Protein AF-0000000077054422 (afdb_homodimer)

Foldseek 3Di:
DPPCLLDFQDLPPQDPVLCVQFPDDDPVNVVLSVVCVVCLVVLLVVLAQEAEEERCGQLRNVLSSQSSSCPVHHHAYEYEYLRPSSQVNNVVSCVSSVNDHYDYDNDDDDDDDDPDDDPD/DPPCLLDFQDLPVQDPVLCVQFPDDDPVNVVLSVVCVVCLVVLLVVLAQEAEEERCGQLRNVLSSQSSSPPVHHHAYEYEYLRPSSQVNNVVSCVSSVNDHYDYDNDDDDDDDDPDDPPD

Sequence (240 aa):
MDPSLFSTPSLDHISPEDYLNIYEPDQDSFLFLDALENEYSFLKQLDPTIIVEIGPGSGIISTFLTRIVNESHPTATLAIDINMDACRITRDTYHQNKNRLFTVIQSVPICFNAPFRDFKMDPSLFSTPSLDHISPEDYLNIYEPDQDSFLFLDALENEYSFLKQLDPTIIVEIGPGSGIISTFLTRIVNESHPTATLAIDINMDACRITRDTYHQNKNRLFTVIQSVPICFNAPFRDFK

Solvent-accessible surface area (backbone atoms only — not comparable to full-atom values): 13510 Å² total; per-residue (Å²): 129,70,77,70,57,76,49,79,66,67,62,82,84,62,46,79,72,52,50,78,65,34,64,68,86,45,74,67,54,51,49,49,51,52,51,51,59,74,40,36,70,60,46,54,69,64,51,44,42,33,36,39,33,43,46,46,35,50,24,58,63,64,46,41,52,46,56,56,42,34,73,82,45,82,39,38,36,41,34,34,20,70,48,60,61,22,36,53,42,22,52,52,30,28,52,76,61,68,53,81,49,67,47,72,40,72,37,40,75,44,75,50,65,55,88,68,73,75,80,121,127,70,77,70,58,77,50,80,66,66,62,83,84,62,46,79,72,52,49,78,67,33,64,68,85,47,71,68,54,50,49,49,51,51,52,51,61,72,41,37,69,61,47,53,70,65,52,44,42,32,37,38,34,41,46,45,36,49,24,56,65,63,46,41,51,45,55,56,43,34,75,84,45,82,39,36,36,39,34,33,20,70,47,61,61,20,36,54,42,20,51,49,32,29,52,75,60,69,52,80,50,66,49,74,40,72,36,40,74,45,76,49,65,53,88,67,74,76,81,124

Radius of gyration: 19.05 Å; Cα contacts (8 Å, |Δi|>4): 420; chains: 2; bounding box: 44×51×36 Å

Nearest PDB structures (foldseek):
  8k1f-assembly1_A  TM=6.981E-01  e=5.945E-03  Fusobacterium nucleatum subsp. nucleatum ATCC 25586
  8i9z-assembly1_CP  TM=7.749E-01  e=3.442E-02  Thermochaetoides thermophila DSM 1495
  8k1f-assembly1_C-3  TM=6.109E-01  e=7.574E-03  Fusobacterium nucleatum subsp. nucleatum ATCC 25586
  8ia0-assembly1_CP  TM=7.748E-01  e=4.127E-02  Thermochaetoides thermophila DSM 1495
  2b9e-assembly1_A  TM=6.873E-01  e=5.927E-01  Homo sapiens

Structure (mmCIF, N/CA/C/O backbone):
data_AF-0000000077054422-model_v1
#
loop_
_entity.id
_entity.type
_entity.pdbx_description
1 polymer 'Methyltransferase small domain-containing protein'
#
loop_
_atom_site.group_PDB
_atom_site.id
_atom_site.type_symbol
_atom_site.label_atom_id
_atom_site.label_alt_id
_atom_site.label_comp_id
_atom_site.label_asym_id
_atom_site.label_entity_id
_atom_site.label_seq_id
_atom_site.pdbx_PDB_ins_code
_atom_site.Cartn_x
_atom_site.Cartn_y
_atom_site.Cartn_z
_atom_site.occupancy
_atom_site.B_iso_or_equiv
_atom_site.auth_seq_id
_atom_site.auth_comp_id
_atom_site.auth_asym_id
_atom_site.auth_atom_id
_atom_site.pdbx_PDB_model_num
ATOM 1 N N . MET A 1 1 ? 15.672 -22.188 -15.055 1 55.41 1 MET A N 1
ATOM 2 C CA . MET A 1 1 ? 14.57 -21.594 -14.305 1 55.41 1 MET A CA 1
ATOM 3 C C . MET A 1 1 ? 13.492 -22.641 -14.016 1 55.41 1 MET A C 1
ATOM 5 O O . MET A 1 1 ? 13.281 -23.562 -14.805 1 55.41 1 MET A O 1
ATOM 9 N N . ASP A 1 2 ? 13.203 -22.859 -12.688 1 65.69 2 ASP A N 1
ATOM 10 C CA . ASP A 1 2 ? 12.195 -23.844 -12.289 1 65.69 2 ASP A CA 1
ATOM 11 C C . ASP A 1 2 ? 10.859 -23.578 -12.977 1 65.69 2 ASP A C 1
ATOM 13 O O . ASP A 1 2 ? 10.297 -22.484 -12.852 1 65.69 2 ASP A O 1
ATOM 17 N N . PRO A 1 3 ? 10.523 -24.328 -14.078 1 71.94 3 PRO A N 1
ATOM 18 C CA . PRO A 1 3 ? 9.266 -24.109 -14.805 1 71.94 3 PRO A CA 1
ATOM 19 C C . PRO A 1 3 ? 8.07 -23.922 -13.883 1 71.94 3 PRO A C 1
ATOM 21 O O . PRO A 1 3 ? 7.066 -23.328 -14.281 1 71.94 3 PRO A O 1
ATOM 24 N N . SER A 1 4 ? 8.18 -24.422 -12.648 1 84.69 4 SER A N 1
ATOM 25 C CA . SER A 1 4 ? 7.078 -24.328 -11.688 1 84.69 4 SER A CA 1
ATOM 26 C C . SER A 1 4 ? 6.938 -22.906 -11.148 1 84.69 4 SER A C 1
ATOM 28 O O . SER A 1 4 ? 5.918 -22.562 -10.555 1 84.69 4 SER A O 1
ATOM 30 N N . LEU A 1 5 ? 7.891 -22.109 -11.547 1 91.31 5 LEU A N 1
ATOM 31 C CA . LEU A 1 5 ? 7.926 -20.75 -11.039 1 91.31 5 LEU A CA 1
ATOM 32 C C . LEU A 1 5 ? 6.711 -19.953 -11.508 1 91.31 5 LEU A C 1
ATOM 34 O O . LEU A 1 5 ? 6.148 -19.156 -10.758 1 91.31 5 LEU A O 1
ATOM 38 N N . PHE A 1 6 ? 6.215 -20.281 -12.742 1 95.44 6 PHE A N 1
ATOM 39 C CA . PHE A 1 6 ? 5.172 -19.453 -13.344 1 95.44 6 PHE A CA 1
ATOM 40 C C . PHE A 1 6 ? 3.832 -20.188 -13.336 1 95.44 6 PHE A C 1
ATOM 42 O O . PHE A 1 6 ? 2.883 -19.75 -14 1 95.44 6 PHE A O 1
ATOM 49 N N . SER A 1 7 ? 3.803 -21.297 -12.539 1 96 7 SER A N 1
ATOM 50 C CA . SER A 1 7 ? 2.529 -22 -12.43 1 96 7 SER A CA 1
ATOM 51 C C . SER A 1 7 ? 1.482 -21.141 -11.727 1 96 7 SER A C 1
ATOM 53 O O . SER A 1 7 ? 1.814 -20.344 -10.844 1 96 7 SER A O 1
ATOM 55 N N . THR A 1 8 ? 0.251 -21.344 -12.164 1 96.88 8 THR A N 1
ATOM 56 C CA . THR A 1 8 ? -0.849 -20.656 -11.492 1 96.88 8 THR A CA 1
ATOM 57 C C . THR A 1 8 ? -0.966 -21.125 -10.039 1 96.88 8 THR A C 1
ATOM 59 O O . THR A 1 8 ? -0.922 -22.328 -9.766 1 96.88 8 THR A O 1
ATOM 62 N N . PRO A 1 9 ? -1.067 -20.203 -9.086 1 97.81 9 PRO A N 1
ATOM 63 C CA . PRO A 1 9 ? -1.235 -20.609 -7.688 1 97.81 9 PRO A CA 1
ATOM 64 C C . PRO A 1 9 ? -2.447 -21.516 -7.477 1 97.81 9 PRO A C 1
ATOM 66 O O . PRO A 1 9 ? -3.467 -21.359 -8.156 1 97.81 9 PRO A O 1
ATOM 69 N N . SER A 1 10 ? -2.297 -22.391 -6.496 1 97.94 10 SER A N 1
ATOM 70 C CA . SER A 1 10 ? -3.406 -23.281 -6.164 1 97.94 10 SER A CA 1
ATOM 71 C C . SER A 1 10 ? -4.527 -22.531 -5.461 1 97.94 10 SER A C 1
ATOM 73 O O . SER A 1 10 ? -4.273 -21.734 -4.547 1 97.94 10 SER A O 1
ATOM 75 N N . LEU A 1 11 ? -5.746 -22.766 -5.898 1 97.88 11 LEU A N 1
ATOM 76 C CA . LEU A 1 11 ? -6.938 -22.219 -5.254 1 97.88 11 LEU A CA 1
ATOM 77 C C . LEU A 1 11 ? -7.875 -23.344 -4.812 1 97.88 11 LEU A C 1
ATOM 79 O O . LEU A 1 11 ? -9.07 -23.109 -4.609 1 97.88 11 LEU A O 1
ATOM 83 N N . ASP A 1 12 ? -7.348 -24.484 -4.648 1 97.81 12 ASP A N 1
ATOM 84 C CA . ASP A 1 12 ? -8.117 -25.688 -4.391 1 97.81 12 ASP A CA 1
ATOM 85 C C . ASP A 1 12 ? -8.852 -25.609 -3.055 1 97.81 12 ASP A C 1
ATOM 87 O O . ASP A 1 12 ? -9.859 -26.281 -2.848 1 97.81 12 ASP A O 1
ATOM 91 N N . HIS A 1 13 ? -8.438 -24.812 -2.197 1 98.19 13 HIS A N 1
ATOM 92 C CA . HIS A 1 13 ? -9.008 -24.688 -0.86 1 98.19 13 HIS A CA 1
ATOM 93 C C . HIS A 1 13 ? -10.273 -23.844 -0.879 1 98.19 13 HIS A C 1
ATOM 95 O O . HIS A 1 13 ? -11.023 -23.828 0.101 1 98.19 13 HIS A O 1
ATOM 101 N N . ILE A 1 14 ? -10.539 -23.094 -1.893 1 98 14 ILE A N 1
ATOM 102 C CA . ILE A 1 14 ? -11.688 -22.203 -1.946 1 98 14 ILE A CA 1
ATOM 103 C C . ILE A 1 14 ? -12.938 -22.984 -2.344 1 98 14 ILE A C 1
ATOM 105 O O . ILE A 1 14 ? -12.977 -23.594 -3.414 1 98 14 ILE A O 1
ATOM 109 N N . SER A 1 15 ? -13.93 -22.953 -1.581 1 97.81 15 SER A N 1
ATOM 110 C CA . SER A 1 15 ? -15.164 -23.688 -1.83 1 97.81 15 SER A CA 1
ATOM 111 C C . SER A 1 15 ? -16.125 -22.859 -2.68 1 97.81 15 SER A C 1
ATOM 113 O O . SER A 1 15 ? -15.977 -21.641 -2.801 1 97.81 15 SER A O 1
ATOM 115 N N . PRO A 1 16 ? -17.125 -23.578 -3.297 1 96.88 16 PRO A N 1
ATOM 116 C CA . PRO A 1 16 ? -18.172 -22.828 -4.016 1 96.88 16 PRO A CA 1
ATOM 117 C C . PRO A 1 16 ? -18.859 -21.781 -3.139 1 96.88 16 PRO A C 1
ATOM 119 O O . PRO A 1 16 ? -19.203 -20.703 -3.619 1 96.88 16 PRO A O 1
ATOM 122 N N . GLU A 1 17 ? -18.984 -22.094 -1.875 1 97.12 17 GLU A N 1
ATOM 123 C CA . GLU A 1 17 ? -19.609 -21.156 -0.933 1 97.12 17 GLU A CA 1
ATOM 124 C C . GLU A 1 17 ? -18.719 -19.938 -0.701 1 97.12 17 GLU A C 1
ATOM 126 O O . GLU A 1 17 ? -19.219 -18.828 -0.527 1 97.12 17 GLU A O 1
ATOM 131 N N . ASP A 1 18 ? -17.422 -20.172 -0.621 1 97.31 18 ASP A N 1
ATOM 132 C CA . ASP A 1 18 ? -16.469 -19.078 -0.475 1 97.31 18 ASP A CA 1
ATOM 133 C C . ASP A 1 18 ? -16.625 -18.062 -1.615 1 97.31 18 ASP A C 1
ATOM 135 O O . ASP A 1 18 ? -16.547 -16.859 -1.396 1 97.31 18 ASP A O 1
ATOM 139 N N . TYR A 1 19 ? -16.875 -18.609 -2.828 1 95.81 19 TYR A N 1
ATOM 140 C CA . TYR A 1 19 ? -16.922 -17.75 -4.012 1 95.81 19 TYR A CA 1
ATOM 141 C C . TYR A 1 19 ? -18.172 -16.875 -4.008 1 95.81 19 TYR A C 1
ATOM 143 O O . TYR A 1 19 ? -18.281 -15.93 -4.789 1 95.81 19 TYR A O 1
ATOM 151 N N . LEU A 1 20 ? -19.141 -17.109 -3.172 1 95.75 20 LEU A N 1
ATOM 152 C CA . LEU A 1 20 ? -20.297 -16.25 -3.002 1 95.75 20 LEU A CA 1
ATOM 153 C C . LEU A 1 20 ? -19.922 -14.953 -2.289 1 95.75 20 LEU A C 1
ATOM 155 O O . LEU A 1 20 ? -20.656 -13.961 -2.35 1 95.75 20 LEU A O 1
ATOM 159 N N . ASN A 1 21 ? -18.703 -15.008 -1.678 1 95.56 21 ASN A N 1
ATOM 160 C CA . ASN A 1 21 ? -18.344 -13.906 -0.788 1 95.56 21 ASN A CA 1
ATOM 161 C C . ASN A 1 21 ? -17.141 -13.125 -1.311 1 95.56 21 ASN A C 1
ATOM 163 O O . ASN A 1 21 ? -16.781 -12.086 -0.75 1 95.56 21 ASN A O 1
ATOM 167 N N . ILE A 1 22 ? -16.484 -13.648 -2.33 1 92.81 22 ILE A N 1
ATOM 168 C CA . ILE A 1 22 ? -15.344 -12.953 -2.93 1 92.81 22 ILE A CA 1
ATOM 169 C C . ILE A 1 22 ? -15.477 -12.961 -4.449 1 92.81 22 ILE A C 1
ATOM 171 O O . ILE A 1 22 ? -16.281 -13.719 -5.008 1 92.81 22 ILE A O 1
ATOM 175 N N . TYR A 1 23 ? -14.734 -12.125 -5.027 1 88.25 23 TYR A N 1
ATOM 176 C CA . TYR A 1 23 ? -14.633 -12.18 -6.48 1 88.25 23 TYR A CA 1
ATOM 177 C C . TYR A 1 23 ? -13.82 -13.391 -6.93 1 88.25 23 TYR A C 1
ATOM 179 O O . TYR A 1 23 ? -12.727 -13.633 -6.418 1 88.25 23 TYR A O 1
ATOM 187 N N . GLU A 1 24 ? -14.398 -14.047 -7.844 1 91.44 24 GLU A N 1
ATOM 188 C CA . GLU A 1 24 ? -13.68 -15.195 -8.398 1 91.44 24 GLU A CA 1
ATOM 189 C C . GLU A 1 24 ? -12.633 -14.75 -9.414 1 91.44 24 GLU A C 1
ATOM 191 O O . GLU A 1 24 ? -12.891 -13.875 -10.242 1 91.44 24 GLU A O 1
ATOM 196 N N . PRO A 1 25 ? -11.422 -15.406 -9.273 1 93.19 25 PRO A N 1
ATOM 197 C CA . PRO A 1 25 ? -10.469 -15.133 -10.352 1 93.19 25 PRO A CA 1
ATOM 198 C C . PRO A 1 25 ? -11.047 -15.398 -11.734 1 93.19 25 PRO A C 1
ATOM 200 O O . PRO A 1 25 ? -11.742 -16.406 -11.938 1 93.19 25 PRO A O 1
ATOM 203 N N . ASP A 1 26 ? -10.773 -14.5 -12.633 1 91.62 26 ASP A N 1
ATOM 204 C CA . ASP A 1 26 ? -11.328 -14.617 -13.984 1 91.62 26 ASP A CA 1
ATOM 205 C C . ASP A 1 26 ? -10.289 -14.25 -15.039 1 91.62 26 ASP A C 1
ATOM 207 O O . ASP A 1 26 ? -9.086 -14.375 -14.797 1 91.62 26 ASP A O 1
ATOM 211 N N . GLN A 1 27 ? -10.797 -13.914 -16.219 1 92.25 27 GLN A N 1
ATOM 212 C CA . GLN A 1 27 ? -9.891 -13.641 -17.328 1 92.25 27 GLN A CA 1
ATOM 213 C C . GLN A 1 27 ? -8.93 -12.508 -17 1 92.25 27 GLN A C 1
ATOM 215 O O . GLN A 1 27 ? -7.746 -12.57 -17.328 1 92.25 27 GLN A O 1
ATOM 220 N N . ASP A 1 28 ? -9.406 -11.477 -16.328 1 91.19 28 ASP A N 1
ATOM 221 C CA . ASP A 1 28 ? -8.57 -10.336 -15.969 1 91.19 28 ASP A CA 1
ATOM 222 C C . ASP A 1 28 ? -7.469 -10.75 -14.984 1 91.19 28 ASP A C 1
ATOM 224 O O . ASP A 1 28 ? -6.332 -10.281 -15.086 1 91.19 28 ASP A O 1
ATOM 228 N N . SER A 1 29 ? -7.844 -11.57 -14.016 1 92.81 29 SER A N 1
ATOM 229 C CA . SER A 1 29 ? -6.855 -12.078 -13.07 1 92.81 29 SER A CA 1
ATOM 230 C C . SER A 1 29 ? -5.734 -12.82 -13.789 1 92.81 29 SER A C 1
ATOM 232 O O . SER A 1 29 ? -4.555 -12.57 -13.531 1 92.81 29 SER A O 1
ATOM 234 N N . PHE A 1 30 ? -6.098 -13.578 -14.781 1 94.12 30 PHE A N 1
ATOM 235 C CA . PHE A 1 30 ? -5.125 -14.43 -15.453 1 94.12 30 PHE A CA 1
ATOM 236 C C . PHE A 1 30 ? -4.301 -13.633 -16.453 1 94.12 30 PHE A C 1
ATOM 238 O O . PHE A 1 30 ? -3.121 -13.914 -16.656 1 94.12 30 PHE A O 1
ATOM 245 N N . LEU A 1 31 ? -4.98 -12.672 -17 1 94.38 31 LEU A N 1
ATOM 246 C CA . LEU A 1 31 ? -4.223 -11.75 -17.844 1 94.38 31 LEU A CA 1
ATOM 247 C C . LEU A 1 31 ? -3.17 -11.008 -17.031 1 94.38 31 LEU A C 1
ATOM 249 O O . LEU A 1 31 ? -2.059 -10.773 -17.516 1 94.38 31 LEU A O 1
ATOM 253 N N . PHE A 1 32 ? -3.529 -10.656 -15.883 1 95.12 32 PHE A N 1
ATOM 254 C CA . PHE A 1 32 ? -2.582 -9.992 -14.992 1 95.12 32 PHE A CA 1
ATOM 255 C C . PHE A 1 32 ? -1.396 -10.898 -14.688 1 95.12 32 PHE A C 1
ATOM 257 O O . PHE A 1 32 ? -0.245 -10.461 -14.742 1 95.12 32 PHE A O 1
ATOM 264 N N . LEU A 1 33 ? -1.661 -12.164 -14.43 1 96.06 33 LEU A N 1
ATOM 265 C CA . LEU A 1 33 ? -0.585 -13.117 -14.172 1 96.06 33 LEU A CA 1
ATOM 266 C C . LEU A 1 33 ? 0.342 -13.219 -15.383 1 96.06 33 LEU A C 1
ATOM 268 O O . LEU A 1 33 ? 1.565 -13.234 -15.227 1 96.06 33 LEU A O 1
ATOM 272 N N . ASP A 1 34 ? -0.267 -13.273 -16.516 1 96.25 34 ASP A N 1
ATOM 273 C CA . ASP A 1 34 ? 0.522 -13.344 -17.75 1 96.25 34 ASP A CA 1
ATOM 274 C C . ASP A 1 34 ? 1.418 -12.117 -17.891 1 96.25 34 ASP A C 1
ATOM 276 O O . ASP A 1 34 ? 2.576 -12.234 -18.297 1 96.25 34 ASP A O 1
ATOM 280 N N . ALA A 1 35 ? 0.862 -11 -17.609 1 96 35 ALA A N 1
ATOM 281 C CA . ALA A 1 35 ? 1.626 -9.75 -17.688 1 96 35 ALA A CA 1
ATOM 282 C C . ALA A 1 35 ? 2.811 -9.773 -16.734 1 96 35 ALA A C 1
ATOM 284 O O . ALA A 1 35 ? 3.908 -9.336 -17.078 1 96 35 ALA A O 1
ATOM 285 N N . LEU A 1 36 ? 2.609 -10.258 -15.516 1 95.69 36 LEU A N 1
ATOM 286 C CA . LEU A 1 36 ? 3.684 -10.344 -14.531 1 95.69 36 LEU A CA 1
ATOM 287 C C . LEU A 1 36 ? 4.777 -11.297 -15.008 1 95.69 36 LEU A C 1
ATOM 289 O O . LEU A 1 36 ? 5.965 -11.016 -14.836 1 95.69 36 LEU A O 1
ATOM 293 N N . GLU A 1 37 ? 4.383 -12.391 -15.57 1 96 37 GLU A N 1
ATOM 294 C CA . GLU A 1 37 ? 5.355 -13.328 -16.141 1 96 37 GLU A CA 1
ATOM 295 C C . GLU A 1 37 ? 6.191 -12.664 -17.234 1 96 37 GLU A C 1
ATOM 297 O O . GLU A 1 37 ? 7.41 -12.82 -17.266 1 96 37 GLU A O 1
ATOM 302 N N . ASN A 1 38 ? 5.477 -11.953 -18.062 1 97.12 38 ASN A N 1
ATOM 303 C CA . ASN A 1 38 ? 6.16 -11.273 -19.156 1 97.12 38 ASN A CA 1
ATOM 304 C C . ASN A 1 38 ? 7.133 -10.219 -18.641 1 97.12 38 ASN A C 1
ATOM 306 O O . ASN A 1 38 ? 8.133 -9.914 -19.297 1 97.12 38 ASN A O 1
ATOM 310 N N . GLU A 1 39 ? 6.887 -9.672 -17.484 1 96.12 39 GLU A N 1
ATOM 311 C CA . GLU A 1 39 ? 7.73 -8.633 -16.906 1 96.12 39 GLU A CA 1
ATOM 312 C C . GLU A 1 39 ? 8.719 -9.219 -15.898 1 96.12 39 GLU A C 1
ATOM 314 O O . GLU A 1 39 ? 9.266 -8.492 -15.062 1 96.12 39 GLU A O 1
ATOM 319 N N . TYR A 1 40 ? 8.875 -10.422 -15.992 1 94.75 40 TYR A N 1
ATOM 320 C CA . TYR A 1 40 ? 9.672 -11.125 -14.984 1 94.75 40 TYR A CA 1
ATOM 321 C C . TYR A 1 40 ? 11.07 -10.539 -14.891 1 94.75 40 TYR A C 1
ATOM 323 O O . TYR A 1 40 ? 11.586 -10.32 -13.789 1 94.75 40 TYR A O 1
ATOM 331 N N . SER A 1 41 ? 11.711 -10.344 -15.977 1 95.19 41 SER A N 1
ATOM 332 C CA . SER A 1 41 ? 13.086 -9.844 -15.961 1 95.19 41 SER A CA 1
ATOM 333 C C . SER A 1 41 ? 13.172 -8.508 -15.234 1 95.19 41 SER A C 1
ATOM 335 O O . SER A 1 41 ? 14.094 -8.289 -14.445 1 95.19 41 SER A O 1
ATOM 337 N N . PHE A 1 42 ? 12.266 -7.648 -15.523 1 95.69 42 PHE A N 1
ATOM 338 C CA . PHE A 1 42 ? 12.203 -6.352 -14.867 1 95.69 42 PHE A CA 1
ATOM 339 C C . PHE A 1 42 ? 11.969 -6.516 -13.367 1 95.69 42 PHE A C 1
ATOM 341 O O . PHE A 1 42 ? 12.641 -5.879 -12.555 1 95.69 42 PHE A O 1
ATOM 348 N N . LEU A 1 43 ? 11.07 -7.371 -12.984 1 94.94 43 LEU A N 1
ATOM 349 C CA . LEU A 1 43 ? 10.719 -7.602 -11.586 1 94.94 43 LEU A CA 1
ATOM 350 C C . LEU A 1 43 ? 11.898 -8.188 -10.82 1 94.94 43 LEU A C 1
ATOM 352 O O . LEU A 1 43 ? 12.141 -7.812 -9.664 1 94.94 43 LEU A O 1
ATOM 356 N N . LYS A 1 44 ? 12.531 -9.078 -11.508 1 93.19 44 LYS A N 1
ATOM 357 C CA . LYS A 1 44 ? 13.719 -9.68 -10.906 1 93.19 44 LYS A CA 1
ATOM 358 C C . LYS A 1 44 ? 14.797 -8.633 -10.656 1 93.19 44 LYS A C 1
ATOM 360 O O . LYS A 1 44 ? 15.445 -8.633 -9.609 1 93.19 44 LYS A O 1
ATOM 365 N N . GLN A 1 45 ? 14.961 -7.738 -11.555 1 94 45 GLN A N 1
ATOM 366 C CA . GLN A 1 45 ? 15.945 -6.672 -11.414 1 94 45 GLN A CA 1
ATOM 367 C C . GLN A 1 45 ? 15.547 -5.691 -10.32 1 94 45 GLN A C 1
ATOM 369 O O . GLN A 1 45 ? 16.391 -5.223 -9.555 1 94 45 GLN A O 1
ATOM 374 N N . LEU A 1 46 ? 14.289 -5.383 -10.336 1 93.38 46 LEU A N 1
ATOM 375 C CA . LEU A 1 46 ? 13.781 -4.484 -9.297 1 93.38 46 LEU A CA 1
ATOM 376 C C . LEU A 1 46 ? 14.055 -5.047 -7.91 1 93.38 46 LEU A C 1
ATOM 378 O O . LEU A 1 46 ? 14.367 -4.297 -6.984 1 93.38 46 LEU A O 1
ATOM 382 N N . ASP A 1 47 ? 13.914 -6.352 -7.734 1 93.75 47 ASP A N 1
ATOM 383 C CA . ASP A 1 47 ? 14.219 -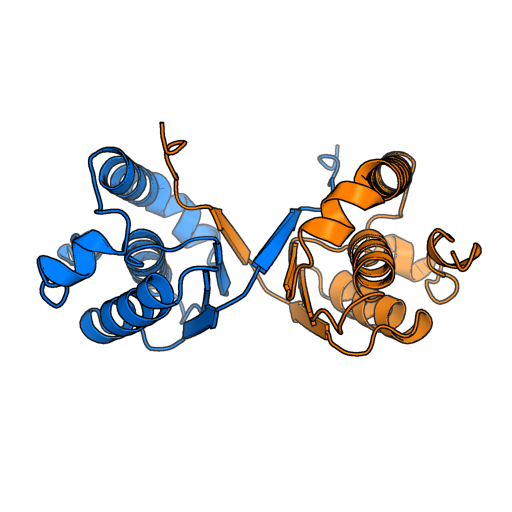7.082 -6.508 1 93.75 47 ASP A CA 1
ATOM 384 C C . ASP A 1 47 ? 13.484 -6.48 -5.316 1 93.75 47 ASP A C 1
ATOM 386 O O . ASP A 1 47 ? 14.109 -6.062 -4.34 1 93.75 47 ASP A O 1
ATOM 390 N N . PRO A 1 48 ? 12.148 -6.469 -5.422 1 96 48 PRO A N 1
ATOM 391 C CA . PRO A 1 48 ? 11.391 -5.844 -4.34 1 96 48 PRO A CA 1
ATOM 392 C C . PRO A 1 48 ? 11.523 -6.594 -3.014 1 96 48 PRO A C 1
ATOM 394 O O . PRO A 1 48 ? 11.656 -7.82 -3.006 1 96 48 PRO A O 1
ATOM 397 N N . THR A 1 49 ? 11.453 -5.797 -1.939 1 96.19 49 THR A N 1
ATOM 398 C CA . THR A 1 49 ? 11.539 -6.418 -0.622 1 96.19 49 THR A CA 1
ATOM 399 C C . THR A 1 49 ? 10.172 -6.441 0.051 1 96.19 49 THR A C 1
ATOM 401 O O . THR A 1 49 ? 9.977 -7.148 1.043 1 96.19 49 THR A O 1
ATOM 404 N N . ILE A 1 50 ? 9.188 -5.688 -0.515 1 96.88 50 ILE A N 1
ATOM 405 C CA . ILE A 1 50 ? 7.84 -5.727 0.041 1 96.88 50 ILE A CA 1
ATOM 406 C C . ILE A 1 50 ? 6.816 -5.543 -1.077 1 96.88 50 ILE A C 1
ATOM 408 O O . ILE A 1 50 ? 7.02 -4.738 -1.987 1 96.88 50 ILE A O 1
ATOM 412 N N . ILE A 1 51 ? 5.734 -6.309 -1.04 1 96.88 51 ILE A N 1
ATOM 413 C CA . ILE A 1 51 ? 4.586 -6.195 -1.929 1 96.88 51 ILE A CA 1
ATOM 414 C C . ILE A 1 51 ? 3.352 -5.789 -1.126 1 96.88 51 ILE A C 1
ATOM 416 O O . ILE A 1 51 ? 3.055 -6.383 -0.087 1 96.88 51 ILE A O 1
ATOM 420 N N . VAL A 1 52 ? 2.688 -4.77 -1.56 1 96.69 52 VAL A N 1
ATOM 421 C CA . VAL A 1 52 ? 1.445 -4.328 -0.937 1 96.69 52 VAL A CA 1
ATOM 422 C C . VAL A 1 52 ? 0.295 -4.453 -1.933 1 96.69 52 VAL A C 1
ATOM 424 O O . VAL A 1 52 ? 0.335 -3.865 -3.016 1 96.69 52 VAL A O 1
ATOM 427 N N . GLU A 1 53 ? -0.69 -5.23 -1.575 1 96.75 53 GLU A N 1
ATOM 428 C CA . GLU A 1 53 ? -1.873 -5.371 -2.42 1 96.75 53 GLU A CA 1
ATOM 429 C C . GLU A 1 53 ? -3.125 -4.879 -1.699 1 96.75 53 GLU A C 1
ATOM 431 O O . GLU A 1 53 ? -3.385 -5.266 -0.559 1 96.75 53 GLU A O 1
ATOM 436 N N . ILE A 1 54 ? -3.863 -3.992 -2.355 1 95.25 54 ILE A N 1
ATOM 437 C CA . ILE A 1 54 ? -5.184 -3.576 -1.896 1 95.25 54 ILE A CA 1
ATOM 438 C C . ILE A 1 54 ? -6.258 -4.41 -2.59 1 95.25 54 ILE A C 1
ATOM 440 O O . ILE A 1 54 ? -6.262 -4.531 -3.818 1 95.25 54 ILE A O 1
ATOM 444 N N . GLY A 1 55 ? -7.133 -4.988 -1.846 1 94.81 55 GLY A N 1
ATOM 445 C CA . GLY A 1 55 ? -8.188 -5.816 -2.41 1 94.81 55 GLY A CA 1
ATOM 446 C C . GLY A 1 55 ? -7.668 -7.094 -3.037 1 94.81 55 GLY A C 1
ATOM 447 O O . GLY A 1 55 ? -7.914 -7.363 -4.215 1 94.81 55 GLY A O 1
ATOM 448 N N . PRO A 1 56 ? -7.078 -7.914 -2.266 1 96.31 56 PRO A N 1
ATOM 449 C CA . PRO A 1 56 ? -6.492 -9.133 -2.83 1 96.31 56 PRO A CA 1
ATOM 450 C C . PRO A 1 56 ? -7.547 -10.117 -3.326 1 96.31 56 PRO A C 1
ATOM 452 O O . PRO A 1 56 ? -7.242 -10.992 -4.145 1 96.31 56 PRO A O 1
ATOM 455 N N . GLY A 1 57 ? -8.805 -10.047 -2.811 1 94.25 57 GLY A N 1
ATOM 456 C CA . GLY A 1 57 ? -9.797 -11.031 -3.193 1 94.25 57 GLY A CA 1
ATOM 457 C C . GLY A 1 57 ? -9.422 -12.445 -2.795 1 94.25 57 GLY A C 1
ATOM 458 O O . GLY A 1 57 ? -9.508 -12.812 -1.621 1 94.25 57 GLY A O 1
ATOM 459 N N . SER A 1 58 ? -8.969 -13.203 -3.781 1 95.69 58 SER A N 1
ATOM 460 C CA . SER A 1 58 ? -8.516 -14.562 -3.488 1 95.69 58 SER A CA 1
ATOM 461 C C . SER A 1 58 ? -7.043 -14.586 -3.092 1 95.69 58 SER A C 1
ATOM 463 O O . SER A 1 58 ? -6.551 -15.586 -2.572 1 95.69 58 SER A O 1
ATOM 465 N N . GLY A 1 59 ? -6.355 -13.562 -3.414 1 97.19 59 GLY A N 1
ATOM 466 C CA . GLY A 1 59 ? -4.93 -13.492 -3.125 1 97.19 59 GLY A CA 1
ATOM 467 C C . GLY A 1 59 ? -4.07 -14.078 -4.227 1 97.19 59 GLY A C 1
ATOM 468 O O . GLY A 1 59 ? -2.852 -14.203 -4.07 1 97.19 59 GLY A O 1
ATOM 469 N N . ILE A 1 60 ? -4.688 -14.383 -5.344 1 97.44 60 ILE A N 1
ATOM 470 C CA . ILE A 1 60 ? -3.988 -15.148 -6.367 1 97.44 60 ILE A CA 1
ATOM 471 C C . ILE A 1 60 ? -2.869 -14.312 -6.973 1 97.44 60 ILE A C 1
ATOM 473 O O . ILE A 1 60 ? -1.783 -14.82 -7.258 1 97.44 60 ILE A O 1
ATOM 477 N N . ILE A 1 61 ? -3.072 -13.016 -7.129 1 96.88 61 ILE A N 1
ATOM 478 C CA . ILE A 1 61 ? -2.107 -12.188 -7.836 1 96.88 61 ILE A CA 1
ATOM 479 C C . ILE A 1 61 ? -0.871 -11.977 -6.965 1 96.88 61 ILE A C 1
ATOM 481 O O . ILE A 1 61 ? 0.256 -12.195 -7.41 1 96.88 61 ILE A O 1
ATOM 485 N N . SER A 1 62 ? -1.043 -11.539 -5.711 1 97.44 62 SER A N 1
ATOM 486 C CA . SER A 1 62 ? 0.11 -11.305 -4.848 1 97.44 62 SER A CA 1
ATOM 487 C C . SER A 1 62 ? 0.821 -12.609 -4.512 1 97.44 62 SER A C 1
ATOM 489 O O . SER A 1 62 ? 2.035 -12.625 -4.297 1 97.44 62 SER A O 1
ATOM 491 N N . THR A 1 63 ? 0.069 -13.734 -4.508 1 97.31 63 THR A N 1
ATOM 492 C CA . THR A 1 63 ? 0.711 -15.031 -4.328 1 97.31 63 THR A CA 1
ATOM 493 C C . THR A 1 63 ? 1.68 -15.312 -5.473 1 97.31 63 THR A C 1
ATOM 495 O O . THR A 1 63 ? 2.834 -15.68 -5.242 1 97.31 63 THR A O 1
ATOM 498 N N . PHE A 1 64 ? 1.17 -15.117 -6.695 1 97.06 64 PHE A N 1
ATOM 499 C CA . PHE A 1 64 ? 1.974 -15.344 -7.891 1 97.06 64 PHE A CA 1
ATOM 500 C C . PHE A 1 64 ? 3.189 -14.43 -7.91 1 97.06 64 PHE A C 1
ATOM 502 O O . PHE A 1 64 ? 4.316 -14.883 -8.109 1 97.06 64 PHE A O 1
ATOM 509 N N . LEU A 1 65 ? 2.939 -13.195 -7.676 1 96.69 65 LEU A N 1
ATOM 510 C CA . LEU A 1 65 ? 3.994 -12.188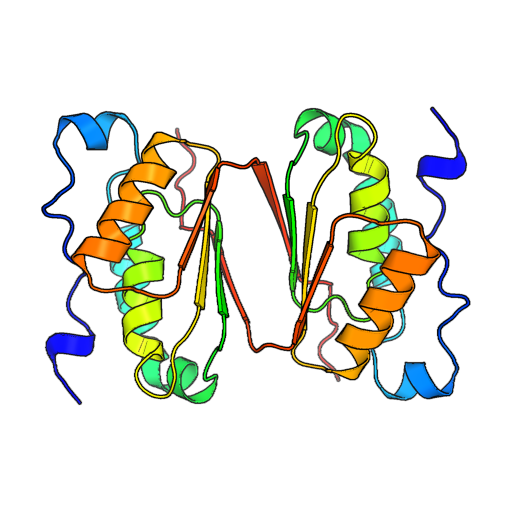 -7.711 1 96.69 65 LEU A CA 1
ATOM 511 C C . LEU A 1 65 ? 5.066 -12.484 -6.664 1 96.69 65 LEU A C 1
ATOM 513 O O . LEU A 1 65 ? 6.262 -12.445 -6.965 1 96.69 65 LEU A O 1
ATOM 517 N N . THR A 1 66 ? 4.648 -12.758 -5.457 1 96.75 66 THR A N 1
ATOM 518 C CA . THR A 1 66 ? 5.59 -13.07 -4.383 1 96.75 66 THR A CA 1
ATOM 519 C C . THR A 1 66 ? 6.461 -14.258 -4.758 1 96.75 66 THR A C 1
ATOM 521 O O . THR A 1 66 ? 7.676 -14.242 -4.543 1 96.75 66 THR A O 1
ATOM 524 N N . ARG A 1 67 ? 5.852 -15.227 -5.328 1 95.25 67 ARG A N 1
ATOM 525 C CA . ARG A 1 67 ? 6.59 -16.422 -5.719 1 95.25 67 ARG A CA 1
ATOM 526 C C . ARG A 1 67 ? 7.695 -16.094 -6.711 1 95.25 67 ARG A C 1
ATOM 528 O O . ARG A 1 67 ? 8.836 -16.547 -6.559 1 95.25 67 ARG A O 1
ATOM 535 N N . ILE A 1 68 ? 7.391 -15.328 -7.672 1 93.94 68 ILE A N 1
ATOM 536 C CA . ILE A 1 68 ? 8.352 -15.141 -8.758 1 93.94 68 ILE A CA 1
ATOM 537 C C . ILE A 1 68 ? 9.461 -14.195 -8.297 1 93.94 68 ILE A C 1
ATOM 539 O O . ILE A 1 68 ? 10.586 -14.266 -8.797 1 93.94 68 ILE A O 1
ATOM 543 N N . VAL A 1 69 ? 9.219 -13.312 -7.332 1 94.75 69 VAL A N 1
ATOM 544 C CA . VAL A 1 69 ? 10.258 -12.367 -6.941 1 94.75 69 VAL A CA 1
ATOM 545 C C . VAL A 1 69 ? 11.055 -12.93 -5.766 1 94.75 69 VAL A C 1
ATOM 547 O O . VAL A 1 69 ? 12.125 -12.414 -5.438 1 94.75 69 VAL A O 1
ATOM 550 N N . ASN A 1 70 ? 10.562 -13.898 -5.09 1 92.5 70 ASN A N 1
ATOM 551 C CA . ASN A 1 70 ? 11.227 -14.531 -3.955 1 92.5 70 ASN A CA 1
ATOM 552 C C . ASN A 1 70 ? 12.469 -15.305 -4.395 1 92.5 70 ASN A C 1
ATOM 554 O O . ASN A 1 70 ? 13.219 -15.812 -3.557 1 92.5 70 ASN A O 1
ATOM 558 N N . GLU A 1 71 ? 12.688 -15.414 -5.59 1 83.31 71 GLU A N 1
ATOM 559 C CA . GLU A 1 71 ? 13.805 -16.203 -6.105 1 83.31 71 GLU A CA 1
ATOM 560 C C . GLU A 1 71 ? 15.141 -15.648 -5.625 1 83.31 71 GLU A C 1
ATOM 562 O O . GLU A 1 71 ? 16.078 -16.406 -5.371 1 83.31 71 GLU A O 1
ATOM 567 N N . SER A 1 72 ? 15.266 -14.406 -5.445 1 82.62 72 SER A N 1
ATOM 568 C CA . SER A 1 72 ? 16.531 -13.789 -5.047 1 82.62 72 SER A CA 1
ATOM 569 C C . SER A 1 72 ? 16.625 -13.641 -3.533 1 82.62 72 SER A C 1
ATOM 571 O O . SER A 1 72 ? 17.625 -14.008 -2.93 1 82.62 72 SER A O 1
ATOM 573 N N . HIS A 1 73 ? 15.641 -13.125 -2.91 1 88.56 73 HIS A N 1
ATOM 574 C CA . HIS A 1 73 ? 15.516 -12.977 -1.466 1 88.56 73 HIS A CA 1
ATOM 575 C C . HIS A 1 73 ? 14.055 -13 -1.035 1 88.56 73 HIS A C 1
ATOM 577 O O . HIS A 1 73 ? 13.156 -12.781 -1.854 1 88.56 73 HIS A O 1
ATOM 583 N N . PRO A 1 74 ? 13.828 -13.281 0.234 1 93.44 74 PRO A N 1
ATOM 584 C CA . PRO A 1 74 ? 12.445 -13.273 0.717 1 93.44 74 PRO A CA 1
ATOM 585 C C . PRO A 1 74 ? 11.789 -11.898 0.602 1 93.44 74 PRO A C 1
ATOM 587 O O . PRO A 1 74 ? 12.422 -10.883 0.898 1 93.44 74 PRO A O 1
ATOM 590 N N . THR A 1 75 ? 10.641 -11.875 0.066 1 96.19 75 THR A N 1
ATOM 591 C CA . THR A 1 75 ? 9.844 -10.664 -0.084 1 96.19 75 THR A CA 1
ATOM 592 C C . THR A 1 75 ? 8.594 -10.734 0.786 1 96.19 75 THR A C 1
ATOM 594 O O . THR A 1 75 ? 7.879 -11.742 0.778 1 96.19 75 THR A O 1
ATOM 597 N N . ALA A 1 76 ? 8.398 -9.734 1.604 1 97.25 76 ALA A N 1
ATOM 598 C CA . ALA A 1 76 ? 7.191 -9.664 2.428 1 97.25 76 ALA A CA 1
ATOM 599 C C . ALA A 1 76 ? 5.988 -9.219 1.603 1 97.25 76 ALA A C 1
ATOM 601 O O . ALA A 1 76 ? 6.125 -8.43 0.668 1 97.25 76 ALA A O 1
ATOM 602 N N . THR A 1 77 ? 4.824 -9.742 1.969 1 97.88 77 THR A N 1
ATOM 603 C CA . THR A 1 77 ? 3.59 -9.328 1.305 1 97.88 77 THR A CA 1
ATOM 604 C C . THR A 1 77 ? 2.58 -8.797 2.318 1 97.88 77 THR A C 1
ATOM 606 O O . THR A 1 77 ? 2.311 -9.453 3.33 1 97.88 77 THR A O 1
ATOM 609 N N . LEU A 1 78 ? 2.115 -7.645 2.088 1 97.75 78 LEU A N 1
ATOM 610 C CA . LEU A 1 78 ? 1.022 -7.039 2.842 1 97.75 78 LEU A CA 1
ATOM 611 C C . LEU A 1 78 ? -0.238 -6.941 1.988 1 97.75 78 LEU A C 1
ATOM 613 O O . LEU A 1 78 ? -0.234 -6.289 0.94 1 97.75 78 LEU A O 1
ATOM 617 N N . ALA A 1 79 ? -1.268 -7.598 2.441 1 98 79 ALA A N 1
ATOM 618 C CA . ALA A 1 79 ? -2.551 -7.539 1.747 1 98 79 ALA A CA 1
ATOM 619 C C . ALA A 1 79 ? -3.621 -6.895 2.625 1 98 79 ALA A C 1
ATOM 621 O O . ALA A 1 79 ? -3.742 -7.227 3.807 1 98 79 ALA A O 1
ATOM 622 N N . ILE A 1 80 ? -4.379 -5.988 2.057 1 97.31 80 ILE A N 1
ATOM 623 C CA . ILE A 1 80 ? -5.41 -5.258 2.789 1 97.31 80 ILE A CA 1
ATOM 624 C C . ILE A 1 80 ? -6.738 -5.359 2.047 1 97.31 80 ILE A C 1
ATOM 626 O O . ILE A 1 80 ? -6.809 -5.078 0.848 1 97.31 80 ILE A O 1
ATOM 630 N N . ASP A 1 81 ? -7.738 -5.824 2.729 1 96.19 81 ASP A N 1
ATOM 631 C CA . ASP A 1 81 ? -9.086 -5.906 2.174 1 96.19 81 ASP A CA 1
ATOM 632 C C . ASP A 1 81 ? -10.133 -5.496 3.207 1 96.19 81 ASP A C 1
ATOM 634 O O . ASP A 1 81 ? -9.969 -5.762 4.402 1 96.19 81 ASP A O 1
ATOM 638 N N . ILE A 1 82 ? -11.156 -4.848 2.711 1 95.25 82 ILE A N 1
ATOM 639 C CA . ILE A 1 82 ? -12.25 -4.492 3.604 1 95.25 82 ILE A CA 1
ATOM 640 C C . ILE A 1 82 ? -13.109 -5.727 3.889 1 95.25 82 ILE A C 1
ATOM 642 O O . ILE A 1 82 ? -13.742 -5.82 4.941 1 95.25 82 ILE A O 1
ATOM 646 N N . ASN A 1 83 ? -13.148 -6.664 2.99 1 96.12 83 ASN A N 1
ATOM 647 C CA . ASN A 1 83 ? -13.961 -7.875 3.074 1 96.12 83 ASN A CA 1
ATOM 648 C C . ASN A 1 83 ? -13.281 -8.945 3.926 1 96.12 83 ASN A C 1
ATOM 650 O O . ASN A 1 83 ? -12.234 -9.477 3.545 1 96.12 83 ASN A O 1
ATOM 654 N N . MET A 1 84 ? -13.898 -9.32 4.988 1 97.5 84 MET A N 1
ATOM 655 C CA . MET A 1 84 ? -13.32 -10.266 5.934 1 97.5 84 MET A CA 1
ATOM 656 C C . MET A 1 84 ? -13.141 -11.641 5.285 1 97.5 84 MET A C 1
ATOM 658 O O . MET A 1 84 ? -12.18 -12.344 5.586 1 97.5 84 MET A O 1
ATOM 662 N N . ASP A 1 85 ? -14.078 -12.023 4.496 1 98 85 ASP A N 1
ATOM 663 C CA . ASP A 1 85 ? -13.953 -13.305 3.811 1 98 85 ASP A CA 1
ATOM 664 C C . ASP A 1 85 ? -12.758 -13.312 2.865 1 98 85 ASP A C 1
ATOM 666 O O . ASP A 1 85 ? -12.031 -14.305 2.781 1 98 85 ASP A O 1
ATOM 670 N N . ALA A 1 86 ? -12.578 -12.195 2.182 1 96.94 86 ALA A N 1
ATOM 671 C CA . ALA A 1 86 ? -11.406 -12.078 1.321 1 96.94 86 ALA A CA 1
ATOM 672 C C . ALA A 1 86 ? -10.117 -12.211 2.129 1 96.94 86 ALA A C 1
ATOM 674 O O . ALA A 1 86 ? -9.164 -12.867 1.69 1 96.94 86 ALA A O 1
ATOM 675 N N . CYS A 1 87 ? -10.078 -11.641 3.297 1 98.25 87 CYS A N 1
ATOM 676 C CA . CYS A 1 87 ? -8.906 -11.734 4.164 1 98.25 87 CYS A CA 1
ATOM 677 C C . CYS A 1 87 ? -8.625 -13.18 4.543 1 98.25 87 CYS A C 1
ATOM 679 O O . CYS A 1 87 ? -7.48 -13.641 4.453 1 98.25 87 CYS A O 1
ATOM 681 N N . ARG A 1 88 ? -9.641 -13.82 4.984 1 98.56 88 ARG A N 1
ATOM 682 C CA . ARG A 1 88 ? -9.492 -15.219 5.363 1 98.56 88 ARG A CA 1
ATOM 683 C C . ARG A 1 88 ? -8.992 -16.062 4.191 1 98.56 88 ARG A C 1
ATOM 685 O O . ARG A 1 88 ? -8.039 -16.828 4.332 1 98.56 88 ARG A O 1
ATOM 692 N N . ILE A 1 89 ? -9.609 -15.914 3.074 1 98.31 89 ILE A N 1
ATOM 693 C CA . ILE A 1 89 ? -9.289 -16.703 1.889 1 98.31 89 ILE A CA 1
ATOM 694 C C . ILE A 1 89 ? -7.875 -16.391 1.42 1 98.31 89 ILE A C 1
ATOM 696 O O . ILE A 1 89 ? -7.121 -17.281 1.048 1 98.31 89 ILE A O 1
ATOM 700 N N . THR A 1 90 ? -7.5 -15.133 1.39 1 98.12 90 THR A N 1
ATOM 701 C CA . THR A 1 90 ? -6.148 -14.727 1.01 1 98.12 90 THR A CA 1
ATOM 702 C C . THR A 1 90 ? -5.113 -15.383 1.914 1 98.12 90 THR A C 1
ATOM 704 O O . THR A 1 90 ? -4.098 -15.898 1.435 1 98.12 90 THR A O 1
ATOM 707 N N . ARG A 1 91 ? -5.363 -15.367 3.225 1 98.56 91 ARG A N 1
ATOM 708 C CA . ARG A 1 91 ? -4.461 -16.031 4.156 1 98.56 91 ARG A CA 1
ATOM 709 C C . ARG A 1 91 ? -4.293 -17.5 3.801 1 98.56 91 ARG A C 1
ATOM 711 O O . ARG A 1 91 ? -3.17 -18.016 3.746 1 98.56 91 ARG A O 1
ATOM 718 N N . ASP A 1 92 ? -5.363 -18.141 3.59 1 98.62 92 ASP A N 1
ATOM 719 C CA . ASP A 1 92 ? -5.332 -19.562 3.238 1 98.62 92 ASP A CA 1
ATOM 720 C C . ASP A 1 92 ? -4.594 -19.781 1.918 1 98.62 92 ASP A C 1
ATOM 722 O O . ASP A 1 92 ? -3.855 -20.75 1.77 1 98.62 92 ASP A O 1
ATOM 726 N N . THR A 1 93 ? -4.867 -18.891 0.923 1 98.5 93 THR A N 1
ATOM 727 C CA . THR A 1 93 ? -4.184 -18.984 -0.363 1 98.5 93 THR A CA 1
ATOM 728 C C . THR A 1 93 ? -2.674 -18.859 -0.186 1 98.5 93 THR A C 1
ATOM 730 O O . THR A 1 93 ? -1.911 -19.641 -0.774 1 98.5 93 THR A O 1
ATOM 733 N N 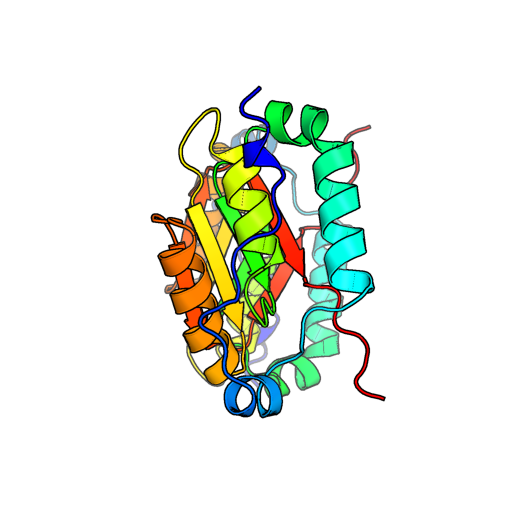. TYR A 1 94 ? -2.264 -17.875 0.623 1 98.44 94 TYR A N 1
ATOM 734 C CA . TYR A 1 94 ? -0.84 -17.719 0.901 1 98.44 94 TYR A CA 1
ATOM 735 C C . TYR A 1 94 ? -0.259 -18.984 1.518 1 98.44 94 TYR A C 1
ATOM 737 O O . TYR A 1 94 ? 0.777 -19.484 1.069 1 98.44 94 TYR A O 1
ATOM 745 N N . HIS A 1 95 ? -0.929 -19.516 2.482 1 98.19 95 HIS A N 1
ATOM 746 C CA . HIS A 1 95 ? -0.473 -20.734 3.164 1 98.19 95 HIS A CA 1
ATOM 747 C C . HIS A 1 95 ? -0.389 -21.906 2.199 1 98.19 95 HIS A C 1
ATOM 749 O O . HIS A 1 95 ? 0.626 -22.609 2.152 1 98.19 95 HIS A O 1
ATOM 755 N N . GLN A 1 96 ? -1.438 -22.125 1.448 1 97.75 96 GLN A N 1
ATOM 756 C CA . GLN A 1 96 ? -1.52 -23.25 0.524 1 97.75 96 GLN A CA 1
ATOM 757 C C . GLN A 1 96 ? -0.396 -23.203 -0.507 1 97.75 96 GLN A C 1
ATOM 759 O O . GLN A 1 96 ? 0.055 -24.234 -0.995 1 97.75 96 GLN A O 1
ATOM 764 N N . ASN A 1 97 ? 0.05 -22.047 -0.783 1 97.5 97 ASN A N 1
ATOM 765 C CA . ASN A 1 97 ? 1.063 -21.875 -1.819 1 97.5 97 ASN A CA 1
ATOM 766 C C . ASN A 1 97 ? 2.432 -21.562 -1.222 1 97.5 97 ASN A C 1
ATOM 768 O O . ASN A 1 97 ? 3.307 -21.031 -1.905 1 97.5 97 ASN A O 1
ATOM 772 N N . LYS A 1 98 ? 2.58 -21.656 0.073 1 95.25 98 LYS A N 1
ATOM 773 C CA . LYS A 1 98 ? 3.844 -21.656 0.803 1 95.25 98 LYS A CA 1
ATOM 774 C C . LYS A 1 98 ? 4.445 -20.25 0.856 1 95.25 98 LYS A C 1
ATOM 776 O O . LYS A 1 98 ? 5.664 -20.094 0.796 1 95.25 98 LYS A O 1
ATOM 781 N N . ASN A 1 99 ? 3.566 -19.297 0.709 1 94.62 99 ASN A N 1
ATOM 782 C CA . ASN A 1 99 ? 3.984 -17.953 1.087 1 94.62 99 ASN A CA 1
ATOM 783 C C . ASN A 1 99 ? 4.07 -17.797 2.602 1 94.62 99 ASN A C 1
ATOM 785 O O . ASN A 1 99 ? 3.059 -17.875 3.297 1 94.62 99 ASN A O 1
ATOM 789 N N . ARG A 1 100 ? 5.227 -17.453 3.084 1 92.69 100 ARG A N 1
ATOM 790 C CA . ARG A 1 100 ? 5.438 -17.547 4.527 1 92.69 100 ARG A CA 1
ATOM 791 C C . ARG A 1 100 ? 5.562 -16.156 5.152 1 92.69 100 ARG A C 1
ATOM 793 O O . ARG A 1 100 ? 5.434 -16.016 6.367 1 92.69 100 ARG A O 1
ATOM 800 N N . LEU A 1 101 ? 5.898 -15.188 4.445 1 96.94 101 LEU A N 1
ATOM 801 C CA . LEU A 1 101 ? 6.129 -13.859 4.988 1 96.94 101 LEU A CA 1
ATOM 802 C C . LEU A 1 101 ? 5.039 -12.891 4.535 1 96.94 101 LEU A C 1
ATOM 804 O O . LEU A 1 101 ? 5.219 -12.156 3.559 1 96.94 101 LEU A O 1
ATOM 808 N N . PHE A 1 102 ? 3.928 -12.977 5.266 1 97.88 102 PHE A N 1
ATOM 809 C CA . PHE A 1 102 ? 2.824 -12.125 4.844 1 97.88 102 PHE A CA 1
ATOM 810 C C . PHE A 1 102 ? 2.045 -11.609 6.051 1 97.88 102 PHE A C 1
ATOM 812 O O . PHE A 1 102 ? 2.152 -12.164 7.145 1 97.88 102 PHE A O 1
ATOM 819 N N . THR A 1 103 ? 1.385 -10.523 5.855 1 97.25 103 THR A N 1
ATOM 820 C CA . THR A 1 103 ? 0.345 -10.008 6.738 1 97.25 103 THR A CA 1
ATOM 821 C C . THR A 1 103 ? -0.914 -9.656 5.949 1 97.25 103 THR A C 1
ATOM 823 O O . THR A 1 103 ? -0.832 -9.086 4.863 1 97.25 103 THR A O 1
ATOM 826 N N . VAL A 1 104 ? -2.041 -10.102 6.453 1 98.19 104 VAL A N 1
ATOM 827 C CA . VAL A 1 104 ? -3.338 -9.758 5.883 1 98.19 104 VAL A CA 1
ATOM 828 C C . VAL A 1 104 ? -4.148 -8.945 6.891 1 98.19 104 VAL A C 1
ATOM 830 O O . VAL A 1 104 ? -4.324 -9.367 8.039 1 98.19 104 VAL A O 1
ATOM 833 N N . ILE A 1 105 ? -4.613 -7.836 6.426 1 96.88 105 ILE A N 1
ATOM 834 C CA . ILE A 1 105 ? -5.305 -6.934 7.344 1 96.88 105 ILE A CA 1
ATOM 835 C C . ILE A 1 105 ? -6.699 -6.621 6.801 1 96.88 105 ILE A C 1
ATOM 837 O O . ILE A 1 105 ? -6.855 -6.285 5.625 1 96.88 105 ILE A O 1
ATOM 841 N N . GLN A 1 106 ? -7.684 -6.828 7.656 1 96.69 106 GLN A N 1
ATOM 842 C CA . GLN A 1 106 ? -9.008 -6.301 7.352 1 96.69 106 GLN A CA 1
ATOM 843 C C . GLN A 1 106 ? -9.102 -4.816 7.699 1 96.69 106 GLN A C 1
ATOM 845 O O . GLN A 1 106 ? -9.047 -4.441 8.875 1 96.69 106 GLN A O 1
ATOM 850 N N . SER A 1 107 ? -9.195 -3.998 6.695 1 95.5 107 SER A N 1
ATOM 851 C CA . SER A 1 107 ? -9.219 -2.559 6.934 1 95.5 107 SER A CA 1
ATOM 852 C C . SER A 1 107 ? -9.742 -1.805 5.715 1 95.5 107 SER A C 1
ATOM 854 O O . SER A 1 107 ? -9.867 -2.379 4.629 1 95.5 107 SER A O 1
ATOM 856 N N . VAL A 1 108 ? -10.141 -0.606 5.93 1 93.75 108 VAL A N 1
ATOM 857 C CA . VAL A 1 108 ? -10.414 0.342 4.855 1 93.75 108 VAL A CA 1
ATOM 858 C C . VAL A 1 108 ? -9.141 1.109 4.508 1 93.75 108 VAL A C 1
ATOM 860 O O . VAL A 1 108 ? -8.711 1.988 5.262 1 93.75 108 VAL A O 1
ATOM 863 N N . PRO A 1 109 ? -8.57 0.859 3.348 1 93.5 109 PRO A N 1
ATOM 864 C CA . PRO A 1 109 ? -7.246 1.427 3.059 1 93.5 109 PRO A CA 1
ATOM 865 C C . PRO A 1 109 ? -7.32 2.658 2.156 1 93.5 109 PRO A C 1
ATOM 867 O O . PRO A 1 109 ? -8.242 2.777 1.344 1 93.5 109 PRO A O 1
ATOM 870 N N . ILE A 1 110 ? -6.406 3.531 2.352 1 92.62 110 ILE A N 1
ATOM 871 C CA . ILE A 1 110 ? -5.992 4.508 1.351 1 92.62 110 ILE A CA 1
ATOM 872 C C . ILE A 1 110 ? -4.539 4.254 0.95 1 92.62 110 ILE A C 1
ATOM 874 O O . ILE A 1 110 ? -3.662 4.145 1.809 1 92.62 110 ILE A O 1
ATOM 878 N N . CYS A 1 111 ? -4.32 4.066 -0.278 1 91.94 111 CYS A N 1
ATOM 879 C CA . CYS A 1 111 ? -2.977 3.848 -0.806 1 91.94 111 CYS A CA 1
ATOM 880 C C . CYS A 1 111 ? -2.664 4.832 -1.928 1 91.94 111 CYS A C 1
ATOM 882 O O . CYS A 1 111 ? -3.486 5.039 -2.822 1 91.94 111 CYS A O 1
ATOM 884 N N . PHE A 1 112 ? -1.477 5.43 -1.796 1 89 112 PHE A N 1
ATOM 885 C CA . PHE A 1 112 ? -1.124 6.387 -2.836 1 89 112 PHE A CA 1
ATOM 886 C C . PHE A 1 112 ? 0.389 6.531 -2.949 1 89 112 PHE A C 1
ATOM 888 O O . PHE A 1 112 ? 1.13 6.051 -2.09 1 89 112 PHE A O 1
ATOM 895 N N . ASN A 1 113 ? 0.822 7.016 -4.152 1 85.25 113 ASN A N 1
ATOM 896 C CA . ASN A 1 113 ? 2.203 7.422 -4.387 1 85.25 113 ASN A CA 1
ATOM 897 C C . ASN A 1 113 ? 2.332 8.938 -4.484 1 85.25 113 ASN A C 1
ATOM 899 O O . ASN A 1 113 ? 1.546 9.586 -5.176 1 85.25 113 ASN A O 1
ATOM 903 N N . ALA A 1 114 ? 3.242 9.469 -3.602 1 74.06 114 ALA A N 1
ATOM 904 C CA . ALA A 1 114 ? 3.441 10.914 -3.686 1 74.06 114 ALA A CA 1
ATOM 905 C C . ALA A 1 114 ? 3.828 11.328 -5.102 1 74.06 114 ALA A C 1
ATOM 907 O O . ALA A 1 114 ? 4.508 10.586 -5.812 1 74.06 114 ALA A O 1
ATOM 908 N N . PRO A 1 115 ? 3.244 12.391 -5.578 1 62.19 115 PRO A N 1
ATOM 909 C CA . PRO A 1 115 ? 3.516 12.859 -6.941 1 62.19 115 PRO A CA 1
ATOM 910 C C . PRO A 1 115 ? 5 13.133 -7.188 1 62.19 115 PRO A C 1
ATOM 912 O O . PRO A 1 115 ? 5.645 13.812 -6.387 1 62.19 115 PRO A O 1
ATOM 915 N N . PHE A 1 116 ? 5.762 12.102 -7.5 1 57.25 116 PHE A N 1
ATOM 916 C CA . PHE A 1 116 ? 7.152 12.414 -7.801 1 57.25 116 PHE A CA 1
ATOM 917 C C . PHE A 1 116 ? 7.309 12.859 -9.25 1 57.25 116 PHE A C 1
ATOM 919 O O . PHE A 1 116 ? 6.594 12.383 -10.133 1 57.25 116 PHE A O 1
ATOM 926 N N . ARG A 1 117 ? 7.684 14.164 -9.438 1 48.16 117 ARG A N 1
ATOM 927 C CA . ARG A 1 117 ? 8.086 14.57 -10.781 1 48.16 117 ARG A CA 1
ATOM 928 C C . ARG A 1 117 ? 9.336 13.828 -11.227 1 48.16 117 ARG A C 1
ATOM 930 O O . ARG A 1 117 ? 10.203 13.508 -10.406 1 48.16 117 ARG A O 1
ATOM 937 N N . ASP A 1 118 ? 9.188 13.078 -12.344 1 43.22 118 ASP A N 1
ATOM 938 C CA . ASP A 1 118 ? 10.359 12.555 -13.047 1 43.22 118 ASP A CA 1
ATOM 939 C C . ASP A 1 118 ? 11.562 13.477 -12.867 1 43.22 118 ASP A C 1
ATOM 941 O O . ASP A 1 118 ? 11.43 14.703 -12.945 1 43.22 118 ASP A O 1
ATOM 945 N N . PHE A 1 119 ? 12.453 13.133 -12.008 1 34.09 119 PHE A N 1
ATOM 946 C CA . PHE A 1 119 ? 13.688 13.891 -12.125 1 34.09 119 PHE A CA 1
ATOM 947 C C . PHE A 1 119 ? 14.016 14.164 -13.586 1 34.09 119 PHE A C 1
ATOM 949 O O . PHE A 1 119 ? 14.109 13.242 -14.398 1 34.09 119 PHE A O 1
ATOM 956 N N . LYS A 1 120 ? 13.625 15.258 -13.984 1 27.25 120 LYS A N 1
ATOM 957 C CA . LYS A 1 120 ? 14.32 15.625 -15.211 1 27.25 120 LYS A CA 1
ATOM 958 C C . LYS A 1 120 ? 15.828 15.648 -15.008 1 27.25 120 LYS A C 1
ATOM 960 O O . LYS A 1 120 ? 16.312 16.016 -13.938 1 27.25 120 LYS A O 1
ATOM 965 N N . MET B 1 1 ? -15.422 22.703 13.664 1 55.47 1 MET B N 1
ATOM 966 C CA . MET B 1 1 ? -14.234 22.016 13.164 1 55.47 1 MET B CA 1
ATOM 967 C C . MET B 1 1 ? -12.969 22.781 13.516 1 55.47 1 MET B C 1
ATOM 969 O O . MET B 1 1 ? -12.977 24 13.586 1 55.47 1 MET B O 1
ATOM 973 N N . ASP B 1 2 ? -12.031 22.094 14.266 1 65.38 2 ASP B N 1
ATOM 974 C CA . ASP B 1 2 ? -10.773 22.734 14.672 1 65.38 2 ASP B CA 1
ATOM 975 C C . ASP B 1 2 ? -10.023 23.281 13.461 1 65.38 2 ASP B C 1
ATOM 977 O O . ASP B 1 2 ? -9.719 22.547 12.523 1 65.38 2 ASP B O 1
ATOM 981 N N . PRO B 1 3 ? -10.094 24.625 13.195 1 71.44 3 PRO B N 1
ATOM 982 C CA . PRO B 1 3 ? -9.422 25.234 12.039 1 71.44 3 PRO B CA 1
ATOM 983 C C . PRO B 1 3 ? -8 24.719 11.844 1 71.44 3 PRO B C 1
ATOM 985 O O . PRO B 1 3 ? -7.469 24.766 10.734 1 71.44 3 PRO B O 1
ATOM 988 N N . SER B 1 4 ? -7.391 24.203 12.914 1 84.81 4 SER B N 1
ATOM 989 C CA . SER B 1 4 ? -6.016 23.719 12.852 1 84.81 4 SER B CA 1
ATOM 990 C C . SER B 1 4 ? -5.934 22.375 12.133 1 84.81 4 SER B C 1
ATOM 992 O O . SER B 1 4 ? -4.848 21.938 11.75 1 84.81 4 SER B O 1
ATOM 994 N N . LEU B 1 5 ? -7.113 21.875 11.82 1 91.38 5 LEU B N 1
ATOM 995 C CA . LEU B 1 5 ? -7.18 20.562 11.211 1 91.38 5 LEU B CA 1
ATOM 996 C C 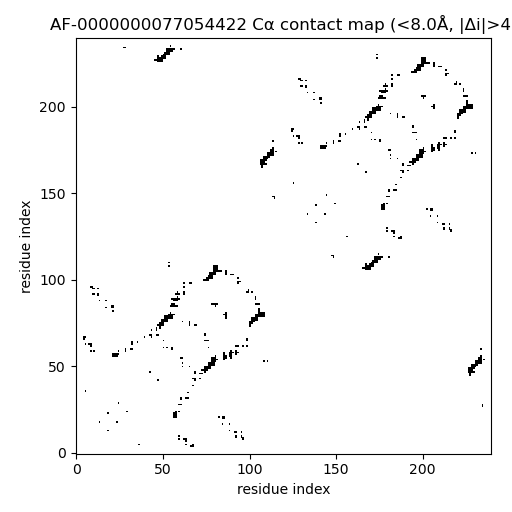. LEU B 1 5 ? -6.527 20.562 9.836 1 91.38 5 LEU B C 1
ATOM 998 O O . LEU B 1 5 ? -5.852 19.594 9.461 1 91.38 5 LEU B O 1
ATOM 1002 N N . PHE B 1 6 ? -6.621 21.719 9.109 1 95.38 6 PHE B N 1
ATOM 1003 C CA . PHE B 1 6 ? -6.188 21.75 7.723 1 95.38 6 PHE B CA 1
ATOM 1004 C C . PHE B 1 6 ? -4.891 22.531 7.578 1 95.38 6 PHE B C 1
ATOM 1006 O O . PHE B 1 6 ? -4.48 22.875 6.465 1 95.38 6 PHE B O 1
ATOM 1013 N N . SER B 1 7 ? -4.258 22.797 8.75 1 95.94 7 SER B N 1
ATOM 1014 C CA . SER B 1 7 ? -2.977 23.5 8.68 1 95.94 7 SER B CA 1
ATOM 1015 C C . SER B 1 7 ? -1.918 22.625 8.008 1 95.94 7 SER B C 1
ATOM 1017 O O . SER B 1 7 ? -1.947 21.391 8.125 1 95.94 7 SER B O 1
ATOM 1019 N N . THR B 1 8 ? -1.028 23.312 7.32 1 96.81 8 THR B N 1
ATOM 1020 C CA . THR B 1 8 ? 0.097 22.609 6.727 1 96.81 8 THR B CA 1
ATOM 1021 C C . THR B 1 8 ? 0.979 21.984 7.805 1 96.81 8 THR B C 1
ATOM 1023 O O . THR B 1 8 ? 1.315 22.641 8.789 1 96.81 8 THR B O 1
ATOM 1026 N N . PRO B 1 9 ? 1.344 20.703 7.664 1 97.75 9 PRO B N 1
ATOM 1027 C CA . PRO B 1 9 ? 2.236 20.094 8.648 1 97.75 9 PRO B CA 1
ATOM 1028 C C . PRO B 1 9 ? 3.557 20.844 8.797 1 97.75 9 PRO B C 1
ATOM 1030 O O . PRO B 1 9 ? 4.07 21.391 7.824 1 97.75 9 PRO B O 1
ATOM 1033 N N . SER B 1 10 ? 4.07 20.766 10.023 1 97.88 10 SER B N 1
ATOM 1034 C CA . SER B 1 10 ? 5.359 21.406 10.273 1 97.88 10 SER B CA 1
ATOM 1035 C C . SER B 1 10 ? 6.5 20.625 9.633 1 97.88 10 SER B C 1
ATOM 1037 O O . SER B 1 10 ? 6.559 19.406 9.742 1 97.88 10 SER B O 1
ATOM 1039 N N . LEU B 1 11 ? 7.375 21.344 8.977 1 97.88 11 LEU B N 1
ATOM 1040 C CA . LEU B 1 11 ? 8.586 20.766 8.406 1 97.88 11 LEU B CA 1
ATOM 1041 C C . LEU B 1 11 ? 9.828 21.453 8.961 1 97.88 11 LEU B C 1
ATOM 1043 O O . LEU B 1 11 ? 10.898 21.406 8.352 1 97.88 11 LEU B O 1
ATOM 1047 N N . ASP B 1 12 ? 9.695 22.047 10.07 1 97.75 12 ASP B N 1
ATOM 1048 C CA . ASP B 1 12 ? 10.727 22.891 10.664 1 97.75 12 ASP B CA 1
ATOM 1049 C C . ASP B 1 12 ? 11.969 22.094 11.016 1 97.75 12 ASP B C 1
ATOM 1051 O O . ASP B 1 12 ? 13.07 22.641 11.109 1 97.75 12 ASP B O 1
ATOM 1055 N N . HIS B 1 13 ? 11.844 20.859 11.156 1 98.19 13 HIS B N 1
ATOM 1056 C CA . HIS B 1 13 ? 12.953 20 11.562 1 98.19 13 HIS B CA 1
ATOM 1057 C C . HIS B 1 13 ? 13.859 19.672 10.383 1 98.19 13 HIS B C 1
ATOM 1059 O O . HIS B 1 13 ? 14.961 19.156 10.562 1 98.19 13 HIS B O 1
ATOM 1065 N N . ILE B 1 14 ? 13.453 19.875 9.18 1 97.94 14 ILE B N 1
ATOM 1066 C CA . ILE B 1 14 ? 14.227 19.516 7.996 1 97.94 14 ILE B CA 1
ATOM 1067 C C . ILE B 1 14 ? 15.258 20.594 7.703 1 97.94 14 ILE B C 1
ATOM 1069 O O . ILE B 1 14 ? 14.914 21.75 7.488 1 97.94 14 ILE B O 1
ATOM 1073 N N . SER B 1 15 ? 16.469 20.266 7.645 1 97.75 15 SER B N 1
ATOM 1074 C CA . SER B 1 15 ? 17.562 21.219 7.398 1 97.75 15 SER B CA 1
ATOM 1075 C C . SER B 1 15 ? 17.812 21.391 5.906 1 97.75 15 SER B C 1
ATOM 1077 O O . SER B 1 15 ? 17.375 20.578 5.098 1 97.75 15 SER B O 1
ATOM 1079 N N . PRO B 1 16 ? 18.516 22.516 5.559 1 96.75 16 PRO B N 1
ATOM 1080 C CA . PRO B 1 16 ? 18.906 22.672 4.16 1 96.75 16 PRO B CA 1
ATOM 1081 C C . PRO B 1 16 ? 19.719 21.484 3.629 1 96.75 16 PRO B C 1
ATOM 1083 O O . PRO B 1 16 ? 19.562 21.109 2.463 1 96.75 16 PRO B O 1
ATOM 1086 N N . GLU B 1 17 ? 20.484 20.891 4.488 1 97.12 17 GLU B N 1
ATOM 1087 C CA . GLU B 1 17 ? 21.281 19.719 4.105 1 97.12 17 GLU B CA 1
ATOM 1088 C C . GLU B 1 17 ? 20.375 18.516 3.846 1 97.12 17 GLU B C 1
ATOM 1090 O O . GLU B 1 17 ? 20.656 17.703 2.959 1 97.12 17 GLU B O 1
ATOM 1095 N N . ASP B 1 18 ? 19.344 18.375 4.656 1 97.38 18 ASP B N 1
ATOM 10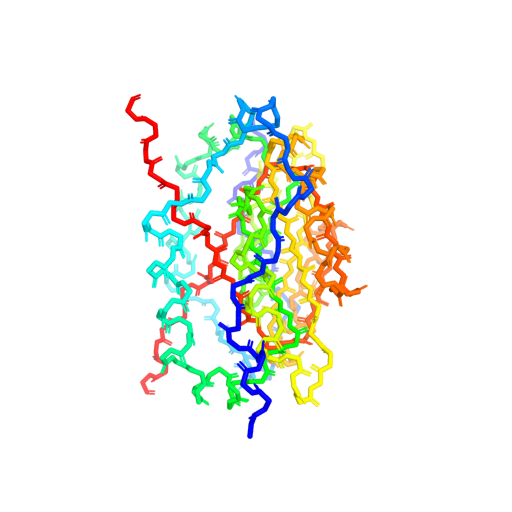96 C CA . ASP B 1 18 ? 18.391 17.281 4.453 1 97.38 18 ASP B CA 1
ATOM 1097 C C . ASP B 1 18 ? 17.766 17.359 3.062 1 97.38 18 ASP B C 1
ATOM 1099 O O . ASP B 1 18 ? 17.562 16.328 2.412 1 97.38 18 ASP B O 1
ATOM 1103 N N . TYR B 1 19 ? 17.5 18.594 2.617 1 95.75 19 TYR B N 1
ATOM 1104 C CA . TYR B 1 19 ? 16.812 18.797 1.353 1 95.75 19 TYR B CA 1
ATOM 1105 C C . TYR B 1 19 ? 17.703 18.422 0.174 1 95.75 19 TYR B C 1
ATOM 1107 O O . TYR B 1 19 ? 17.219 18.281 -0.955 1 95.75 19 TYR B O 1
ATOM 1115 N N . LEU B 1 20 ? 18.984 18.219 0.339 1 95.75 20 LEU B N 1
ATOM 1116 C CA . LEU B 1 20 ? 19.875 17.719 -0.697 1 95.75 20 LEU B CA 1
ATOM 1117 C C . LEU B 1 20 ? 19.625 16.234 -0.975 1 95.75 20 LEU B C 1
ATOM 1119 O O . LEU B 1 20 ? 20.031 15.719 -2.02 1 95.75 20 LEU B O 1
ATOM 1123 N N . ASN B 1 21 ? 18.891 15.617 -0.019 1 95.56 21 ASN B N 1
ATOM 1124 C CA . ASN B 1 21 ? 18.781 14.164 -0.082 1 95.56 21 ASN B CA 1
ATOM 1125 C C . ASN B 1 21 ? 17.344 13.711 -0.33 1 95.56 21 ASN B C 1
ATOM 1127 O O . ASN B 1 21 ? 17.094 12.523 -0.531 1 95.56 21 ASN B O 1
ATOM 1131 N N . ILE B 1 22 ? 16.406 14.641 -0.244 1 92.81 22 ILE B N 1
ATOM 1132 C CA . ILE B 1 22 ? 15.008 14.312 -0.509 1 92.81 22 ILE B CA 1
ATOM 1133 C C . ILE B 1 22 ? 14.398 15.359 -1.438 1 92.81 22 ILE B C 1
ATOM 1135 O O . ILE B 1 22 ? 14.969 16.438 -1.627 1 92.81 22 ILE B O 1
ATOM 1139 N N . TYR B 1 23 ? 13.312 15 -1.97 1 88.31 23 TYR B N 1
ATOM 1140 C CA . TYR B 1 23 ? 12.547 15.992 -2.715 1 88.31 23 TYR B CA 1
ATOM 1141 C C . TYR B 1 23 ? 11.883 17 -1.774 1 88.31 23 TYR B C 1
ATOM 1143 O O . TYR B 1 23 ? 11.234 16.609 -0.8 1 88.31 23 TYR B O 1
ATOM 1151 N N . GLU B 1 24 ? 12.078 18.188 -2.117 1 91.44 24 GLU B N 1
ATOM 1152 C CA . GLU B 1 24 ? 11.438 19.234 -1.323 1 91.44 24 GLU B CA 1
ATOM 1153 C C . GLU B 1 24 ? 9.969 19.406 -1.699 1 91.44 24 GLU B C 1
ATOM 1155 O O . GLU B 1 24 ? 9.625 19.391 -2.881 1 91.44 24 GLU B O 1
ATOM 1160 N N . PRO B 1 25 ? 9.125 19.516 -0.599 1 93.12 25 PRO B N 1
ATOM 1161 C CA . PRO B 1 25 ? 7.742 19.859 -0.941 1 93.12 25 PRO B CA 1
ATOM 1162 C C . PRO B 1 25 ? 7.637 21.094 -1.823 1 93.12 25 PRO B C 1
ATOM 1164 O O . PRO B 1 25 ? 8.344 22.078 -1.595 1 93.12 25 PRO B O 1
ATOM 1167 N N . ASP B 1 26 ? 6.789 21 -2.812 1 91.62 26 ASP B N 1
ATOM 1168 C CA . ASP B 1 26 ? 6.645 22.094 -3.764 1 91.62 26 ASP B CA 1
ATOM 1169 C C . ASP B 1 26 ? 5.176 22.344 -4.105 1 91.62 26 ASP B C 1
ATOM 1171 O O . ASP B 1 26 ? 4.285 22.016 -3.312 1 91.62 26 ASP B O 1
ATOM 1175 N N . GLN B 1 27 ? 4.977 23 -5.246 1 92.12 27 GLN B N 1
ATOM 1176 C CA . GLN B 1 27 ? 3.619 23.375 -5.625 1 92.12 27 GLN B CA 1
ATOM 1177 C C . GLN B 1 27 ? 2.723 22.141 -5.742 1 92.12 27 GLN B C 1
ATOM 1179 O O . GLN B 1 27 ? 1.564 22.172 -5.324 1 92.12 27 GLN B O 1
ATOM 1184 N N . ASP B 1 28 ? 3.252 21.062 -6.281 1 91 28 ASP B N 1
ATOM 1185 C CA . ASP B 1 28 ? 2.471 19.844 -6.445 1 91 28 ASP B CA 1
ATOM 1186 C C . ASP B 1 28 ? 2.08 19.25 -5.09 1 91 28 ASP B C 1
ATOM 1188 O O . ASP B 1 28 ? 0.965 18.75 -4.922 1 91 28 ASP B O 1
ATOM 1192 N N . SER B 1 29 ? 3.033 19.266 -4.152 1 92.75 29 SER B N 1
ATOM 1193 C CA . SER B 1 29 ? 2.738 18.797 -2.803 1 92.75 29 SER B CA 1
ATOM 1194 C C . SER B 1 29 ? 1.588 19.578 -2.18 1 92.75 29 SER B C 1
ATOM 1196 O O . SER B 1 29 ? 0.649 18.984 -1.641 1 92.75 29 SER B O 1
ATOM 1198 N N . PHE B 1 30 ? 1.577 20.859 -2.414 1 94 30 PHE B N 1
ATOM 1199 C CA . PHE B 1 30 ? 0.601 21.719 -1.76 1 94 30 PHE B CA 1
ATOM 1200 C C . PHE B 1 30 ? -0.744 21.656 -2.475 1 94 30 PHE B C 1
ATOM 1202 O O . PHE B 1 30 ? -1.796 21.766 -1.841 1 94 30 PHE B O 1
ATOM 1209 N N . LEU B 1 31 ? -0.613 21.469 -3.756 1 94.5 31 LEU B N 1
ATOM 1210 C CA . LEU B 1 31 ? -1.852 21.234 -4.488 1 94.5 31 LEU B CA 1
ATOM 1211 C C . LEU B 1 31 ? -2.516 19.938 -4.023 1 94.5 31 LEU B C 1
ATOM 1213 O O . LEU B 1 31 ? -3.744 19.875 -3.928 1 94.5 31 LEU B O 1
ATOM 1217 N N . PHE B 1 32 ? -1.737 18.984 -3.758 1 94.81 32 PHE B N 1
ATOM 1218 C CA . PHE B 1 32 ? -2.262 17.719 -3.256 1 94.81 32 PHE B CA 1
ATOM 1219 C C . PHE B 1 32 ? -2.947 17.922 -1.908 1 94.81 32 PHE B C 1
ATOM 1221 O O . PHE B 1 32 ? -4.043 17.391 -1.681 1 94.81 32 PHE B O 1
ATOM 1228 N N . LEU B 1 33 ? -2.338 18.703 -1.034 1 95.94 33 LEU B N 1
ATOM 1229 C CA . LEU B 1 33 ? -2.945 18.984 0.26 1 95.94 33 LEU B CA 1
ATOM 1230 C C . LEU B 1 33 ? -4.293 19.688 0.085 1 95.94 33 LEU B C 1
ATOM 1232 O O . LEU B 1 33 ? -5.266 19.344 0.763 1 95.94 33 LEU B O 1
ATOM 1236 N N . ASP B 1 34 ? -4.297 20.609 -0.828 1 96.19 34 ASP B N 1
ATOM 1237 C CA . ASP B 1 34 ? -5.543 21.328 -1.099 1 96.19 34 ASP B CA 1
ATOM 1238 C C . ASP B 1 34 ? -6.629 20.375 -1.58 1 96.19 34 ASP B C 1
ATOM 1240 O O . ASP B 1 34 ? -7.789 20.484 -1.181 1 96.19 34 ASP B O 1
ATOM 1244 N N . ALA B 1 35 ? -6.238 19.5 -2.439 1 95.88 35 ALA B N 1
ATOM 1245 C CA . ALA B 1 35 ? -7.184 18.516 -2.957 1 95.88 35 ALA B CA 1
ATOM 1246 C C . ALA B 1 35 ? -7.738 17.641 -1.833 1 95.88 35 ALA B C 1
ATOM 1248 O O . ALA B 1 35 ? -8.93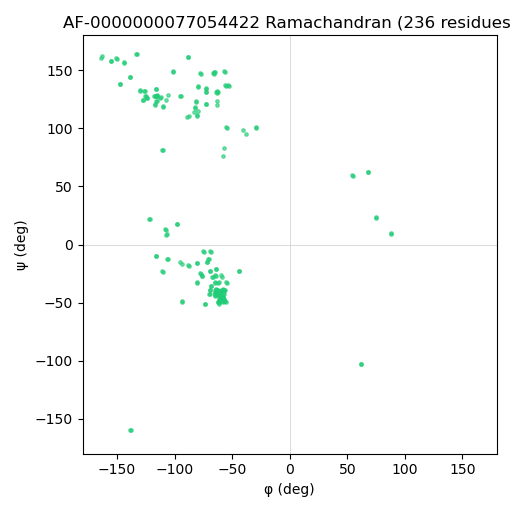 17.328 -1.803 1 95.88 35 ALA B O 1
ATOM 1249 N N . LEU B 1 36 ? -6.906 17.203 -0.917 1 95.5 36 LEU B N 1
ATOM 1250 C CA . LEU B 1 36 ? -7.336 16.391 0.214 1 95.5 36 LEU B CA 1
ATOM 1251 C C . LEU B 1 36 ? -8.305 17.156 1.104 1 95.5 36 LEU B C 1
ATOM 1253 O O . LEU B 1 36 ? -9.297 16.594 1.583 1 95.5 36 LEU B O 1
ATOM 1257 N N . GLU B 1 37 ? -8.023 18.406 1.335 1 95.94 37 GLU B N 1
ATOM 1258 C CA . GLU B 1 37 ? -8.93 19.25 2.107 1 95.94 37 GLU B CA 1
ATOM 1259 C C . GLU B 1 37 ? -10.297 19.328 1.441 1 95.94 37 GLU B C 1
ATOM 1261 O O . GLU B 1 37 ? -11.328 19.219 2.109 1 95.94 37 GLU B O 1
ATOM 1266 N N . ASN B 1 38 ? -10.227 19.516 0.151 1 97.12 38 ASN B N 1
ATOM 1267 C CA . ASN B 1 38 ? -11.469 19.641 -0.601 1 97.12 38 ASN B CA 1
ATOM 1268 C C . ASN B 1 38 ? -12.266 18.328 -0.559 1 97.12 38 ASN B C 1
ATOM 1270 O O . ASN B 1 38 ? -13.5 18.359 -0.654 1 97.12 38 ASN B O 1
ATOM 1274 N N . GLU B 1 39 ? -11.609 17.219 -0.387 1 96.06 39 GLU B N 1
ATOM 1275 C CA . GLU B 1 39 ? -12.266 15.906 -0.357 1 96.06 39 GLU B CA 1
ATOM 1276 C C . GLU B 1 39 ? -12.516 15.445 1.077 1 96.06 39 GLU B C 1
ATOM 1278 O O . GLU B 1 39 ? -12.734 14.258 1.325 1 96.06 39 GLU B O 1
ATOM 1283 N N . TYR B 1 40 ? -12.453 16.328 1.902 1 94.75 40 TYR B N 1
ATOM 1284 C CA . TYR B 1 40 ? -12.508 15.992 3.322 1 94.75 40 TYR B CA 1
ATOM 1285 C C . TYR B 1 40 ? -13.781 15.227 3.652 1 94.75 40 TYR B C 1
ATOM 1287 O O . TYR B 1 40 ? -13.742 14.227 4.379 1 94.75 40 TYR B O 1
ATOM 1295 N N . SER B 1 41 ? -14.891 15.688 3.219 1 95.12 41 SER B N 1
ATOM 1296 C CA . SER B 1 41 ? -16.156 15.047 3.537 1 95.12 41 SER B CA 1
ATOM 1297 C C . SER B 1 41 ? -16.156 13.586 3.096 1 95.12 41 SER B C 1
ATOM 1299 O O . SER B 1 41 ? -16.625 12.711 3.834 1 95.12 41 SER B O 1
ATOM 1301 N N . PHE B 1 42 ? -15.719 13.359 1.914 1 95.75 42 PHE B N 1
ATOM 1302 C CA . PHE B 1 42 ? -15.609 12 1.39 1 95.75 42 PHE B CA 1
ATOM 1303 C C . PHE B 1 42 ? -14.664 11.164 2.24 1 95.75 42 PHE B C 1
ATOM 1305 O O . PHE B 1 42 ? -14.984 10.031 2.604 1 95.75 42 PHE B O 1
ATOM 1312 N N . LEU B 1 43 ? -13.523 11.688 2.605 1 95 43 LEU B N 1
ATOM 1313 C CA . LEU B 1 43 ? -12.508 10.992 3.387 1 95 43 LEU B CA 1
ATOM 1314 C C . LEU B 1 43 ? -13.031 10.648 4.777 1 95 43 LEU B C 1
ATOM 1316 O O . LEU B 1 43 ? -12.766 9.562 5.297 1 95 43 LEU B O 1
ATOM 1320 N N . LYS B 1 44 ? -13.719 11.625 5.289 1 93.19 44 LYS B N 1
ATOM 1321 C CA . LYS B 1 44 ? -14.32 11.406 6.602 1 93.19 44 LYS B CA 1
ATOM 1322 C C . LYS B 1 44 ? -15.336 10.266 6.559 1 93.19 44 LYS B C 1
ATOM 1324 O O . LYS B 1 44 ? -15.383 9.438 7.469 1 93.19 44 LYS B O 1
ATOM 1329 N N . GLN B 1 45 ? -16.078 10.195 5.516 1 93.94 45 GLN B N 1
ATOM 1330 C CA . GLN B 1 45 ? -17.078 9.133 5.355 1 93.94 45 GLN B CA 1
ATOM 1331 C C . GLN B 1 45 ? -16.406 7.781 5.125 1 93.94 45 GLN B C 1
ATOM 1333 O O . GLN B 1 45 ? -16.859 6.762 5.652 1 93.94 45 GLN B O 1
ATOM 1338 N N . LEU B 1 46 ? -15.406 7.824 4.316 1 93.38 46 LEU B N 1
ATOM 1339 C CA . LEU B 1 46 ? -14.656 6.598 4.062 1 93.38 46 LEU B CA 1
ATOM 1340 C C . LEU B 1 46 ? -14.117 6.012 5.359 1 93.38 46 LEU B C 1
ATOM 1342 O O . LEU B 1 46 ? -14.086 4.789 5.531 1 93.38 46 LEU B O 1
ATOM 1346 N N . ASP B 1 47 ? -13.648 6.863 6.262 1 93.81 47 ASP B N 1
ATOM 1347 C CA . ASP B 1 47 ? -13.18 6.5 7.598 1 93.81 47 ASP B CA 1
ATOM 1348 C C . ASP B 1 47 ? -12.094 5.422 7.523 1 93.81 47 ASP B C 1
ATOM 1350 O O . ASP B 1 47 ? -12.25 4.344 8.094 1 93.81 47 ASP B O 1
ATOM 1354 N N . PRO B 1 48 ? -11.023 5.754 6.82 1 96 48 PRO B N 1
ATOM 1355 C CA . PRO B 1 48 ? -9.977 4.738 6.652 1 96 48 PRO B CA 1
ATOM 1356 C C . PRO B 1 48 ? -9.312 4.359 7.973 1 96 48 PRO B C 1
ATOM 1358 O O . PRO B 1 48 ? -9.172 5.199 8.867 1 96 48 PRO B O 1
ATOM 1361 N N . THR B 1 49 ? -8.898 3.098 8.023 1 96.19 49 THR B N 1
ATOM 1362 C CA . THR B 1 49 ? -8.211 2.639 9.227 1 96.19 49 THR B CA 1
ATOM 1363 C C . THR B 1 49 ? -6.719 2.48 8.969 1 96.19 49 THR B C 1
ATOM 1365 O O . THR B 1 49 ? -5.934 2.355 9.906 1 96.19 49 THR B O 1
ATOM 1368 N N . ILE B 1 50 ? -6.297 2.521 7.668 1 96.88 50 ILE B N 1
ATOM 1369 C CA . ILE B 1 50 ? -4.871 2.451 7.371 1 96.88 50 ILE B CA 1
ATOM 1370 C C . ILE B 1 50 ? -4.566 3.277 6.121 1 96.88 50 ILE B C 1
ATOM 1372 O O . ILE B 1 50 ? -5.336 3.268 5.16 1 96.88 50 ILE B O 1
ATOM 1376 N N . ILE B 1 51 ? -3.465 4.023 6.145 1 96.88 51 ILE B N 1
ATOM 1377 C CA . ILE B 1 51 ? -2.93 4.773 5.016 1 96.88 51 ILE B CA 1
ATOM 1378 C C . ILE B 1 51 ? -1.573 4.199 4.609 1 96.88 51 ILE B C 1
ATOM 1380 O O . ILE B 1 51 ? -0.701 3.996 5.457 1 96.88 51 ILE B O 1
ATOM 1384 N N . VAL B 1 52 ? -1.422 3.895 3.365 1 96.69 52 VAL B N 1
ATOM 1385 C CA . VAL B 1 52 ? -0.152 3.412 2.832 1 96.69 52 VAL B CA 1
ATOM 1386 C C . VAL B 1 52 ? 0.385 4.402 1.801 1 96.69 52 VAL B C 1
ATOM 1388 O O . VAL B 1 52 ? -0.285 4.699 0.809 1 96.69 52 VAL B O 1
ATOM 1391 N N . GLU B 1 53 ? 1.552 4.922 2.057 1 96.69 53 GLU B N 1
ATOM 1392 C CA . GLU B 1 53 ? 2.191 5.824 1.104 1 96.69 53 GLU B CA 1
ATOM 1393 C C . GLU B 1 53 ? 3.506 5.246 0.591 1 96.69 53 GLU B C 1
ATOM 1395 O O . GLU B 1 53 ? 4.348 4.809 1.379 1 96.69 53 GLU B O 1
ATOM 1400 N N . ILE B 1 54 ? 3.643 5.191 -0.723 1 95.19 54 ILE B N 1
ATOM 1401 C CA . ILE B 1 54 ? 4.906 4.855 -1.369 1 95.19 54 ILE B CA 1
ATOM 1402 C C . ILE B 1 54 ? 5.668 6.133 -1.718 1 95.19 54 ILE B C 1
ATOM 1404 O O . ILE B 1 54 ? 5.113 7.039 -2.342 1 95.19 54 ILE B O 1
ATOM 1408 N N . GLY B 1 55 ? 6.887 6.227 -1.318 1 94.69 55 GLY B N 1
ATOM 1409 C CA . GLY B 1 55 ? 7.691 7.406 -1.59 1 94.69 55 GLY B CA 1
ATOM 1410 C C . GLY B 1 55 ? 7.207 8.641 -0.847 1 94.69 55 GLY B C 1
ATOM 1411 O O . GLY B 1 55 ? 6.918 9.664 -1.462 1 94.69 55 GLY B O 1
ATOM 1412 N N . PRO B 1 56 ? 7.227 8.602 0.423 1 96.12 56 PRO B N 1
ATOM 1413 C CA . PRO B 1 56 ? 6.703 9.734 1.192 1 96.12 56 PRO B CA 1
ATOM 1414 C C . PRO B 1 56 ? 7.574 10.977 1.066 1 96.12 56 PRO B C 1
ATOM 1416 O O . PRO B 1 56 ? 7.102 12.094 1.312 1 96.12 56 PRO B O 1
ATOM 1419 N N . GLY B 1 57 ? 8.875 10.828 0.713 1 94.25 57 GLY B N 1
ATOM 1420 C CA . GLY B 1 57 ? 9.75 11.992 0.684 1 94.25 57 GLY B CA 1
ATOM 1421 C C . GLY B 1 57 ? 9.898 12.656 2.039 1 94.25 57 GLY B C 1
ATOM 1422 O O . GLY B 1 57 ? 10.617 12.148 2.908 1 94.25 57 GLY B O 1
ATOM 1423 N N . SER B 1 58 ? 9.195 13.766 2.209 1 95.62 58 SER B N 1
ATOM 1424 C CA . SER B 1 58 ? 9.227 14.445 3.5 1 95.62 58 SER B CA 1
ATOM 1425 C C . SER B 1 58 ? 8.156 13.898 4.441 1 95.62 58 SER B C 1
ATOM 1427 O O . SER B 1 58 ? 8.188 14.164 5.645 1 95.62 58 SER B O 1
ATOM 1429 N N . GLY B 1 59 ? 7.207 13.242 3.9 1 97.12 59 GLY B N 1
ATOM 1430 C CA . GLY B 1 59 ? 6.109 12.711 4.691 1 97.12 59 GLY B CA 1
ATOM 1431 C C . GLY B 1 59 ? 4.969 13.695 4.867 1 97.12 59 GLY B C 1
ATOM 1432 O O . GLY B 1 59 ? 4.023 13.43 5.617 1 97.12 59 GLY B O 1
ATOM 1433 N N . ILE B 1 60 ? 5.031 14.789 4.141 1 97.38 60 ILE B N 1
ATOM 1434 C CA . ILE B 1 60 ? 4.105 15.883 4.41 1 97.38 60 ILE B CA 1
ATOM 1435 C C . ILE B 1 60 ? 2.686 15.461 4.035 1 97.38 60 ILE B C 1
ATOM 1437 O O . ILE B 1 60 ? 1.726 15.797 4.73 1 97.38 60 ILE B O 1
ATOM 1441 N N . ILE B 1 61 ? 2.521 14.68 2.982 1 96.81 61 ILE B N 1
ATOM 1442 C CA . ILE B 1 61 ? 1.188 14.367 2.482 1 96.81 61 ILE B CA 1
ATOM 1443 C C . ILE B 1 61 ? 0.503 13.383 3.426 1 96.81 61 ILE B C 1
ATOM 1445 O O . ILE B 1 61 ? -0.625 13.617 3.865 1 96.81 61 ILE B O 1
ATOM 1449 N N . SER B 1 62 ? 1.15 12.266 3.773 1 97.38 62 SER B N 1
ATOM 1450 C CA . SER B 1 62 ? 0.525 11.281 4.656 1 97.38 62 SER B CA 1
ATOM 1451 C C . SER B 1 62 ? 0.346 11.844 6.062 1 97.38 62 SER B C 1
ATOM 1453 O O . SER B 1 62 ? -0.584 11.461 6.777 1 97.38 62 SER B O 1
ATOM 1455 N N . THR B 1 63 ? 1.228 12.789 6.461 1 97.25 63 THR B N 1
ATOM 1456 C CA . THR B 1 63 ? 1.029 13.469 7.738 1 97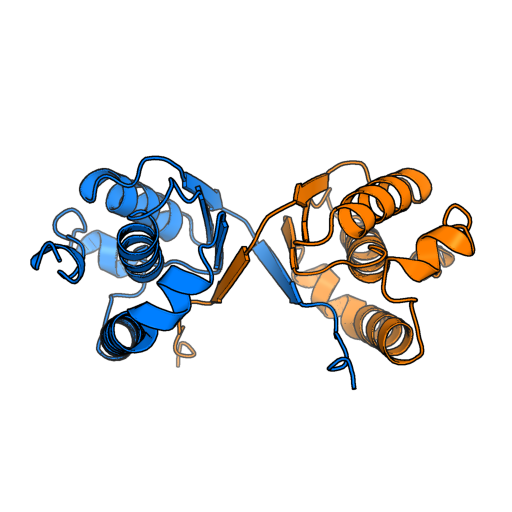.25 63 THR B CA 1
ATOM 1457 C C . THR B 1 63 ? -0.284 14.242 7.742 1 97.25 63 THR B C 1
ATOM 1459 O O . THR B 1 63 ? -1.083 14.117 8.672 1 97.25 63 THR B O 1
ATOM 1462 N N . PHE B 1 64 ? -0.467 15.031 6.664 1 96.94 64 PHE B N 1
ATOM 1463 C CA . PHE B 1 64 ? -1.678 15.828 6.523 1 96.94 64 PHE B CA 1
ATOM 1464 C C . PHE B 1 64 ? -2.914 14.938 6.48 1 96.94 64 PHE B C 1
ATOM 1466 O O . PHE B 1 64 ? -3.875 15.164 7.215 1 96.94 64 PHE B O 1
ATOM 1473 N N . LEU B 1 65 ? -2.846 13.953 5.676 1 96.62 65 LEU B N 1
ATOM 1474 C CA . LEU B 1 65 ? -3.971 13.047 5.48 1 96.62 65 LEU B CA 1
ATOM 1475 C C . LEU B 1 65 ? -4.328 12.336 6.785 1 96.62 65 LEU B C 1
ATOM 1477 O O . LEU B 1 65 ? -5.5 12.266 7.156 1 96.62 65 LEU B O 1
ATOM 1481 N N . THR B 1 66 ? -3.338 11.805 7.461 1 96.69 66 THR B N 1
ATOM 1482 C CA . THR B 1 66 ? -3.568 11.109 8.727 1 96.69 66 THR B CA 1
ATOM 1483 C C . THR B 1 66 ? -4.254 12.039 9.727 1 96.69 66 THR B C 1
ATOM 1485 O O . THR B 1 66 ? -5.191 11.625 10.414 1 96.69 66 THR B O 1
ATOM 1488 N N . ARG B 1 67 ? -3.811 13.234 9.766 1 95.25 67 ARG B N 1
ATOM 1489 C CA . ARG B 1 67 ? -4.383 14.203 10.695 1 95.25 67 ARG B CA 1
ATOM 1490 C C . ARG B 1 67 ? -5.871 14.406 10.438 1 95.25 67 ARG B C 1
ATOM 1492 O O . ARG B 1 67 ? -6.68 14.391 11.367 1 95.25 67 ARG B O 1
ATOM 1499 N N . ILE B 1 68 ? -6.215 14.555 9.234 1 93.94 68 ILE B N 1
ATOM 1500 C CA . ILE B 1 68 ? -7.59 14.953 8.953 1 93.94 68 ILE B CA 1
ATOM 1501 C C . ILE B 1 68 ? -8.516 13.742 9.094 1 93.94 68 ILE B C 1
ATOM 1503 O O . ILE B 1 68 ? -9.703 13.898 9.391 1 93.94 68 ILE B O 1
ATOM 1507 N N . VAL B 1 69 ? -8.023 12.516 8.945 1 94.69 69 VAL B N 1
ATOM 1508 C CA . VAL B 1 69 ? -8.922 11.367 9.016 1 94.69 69 VAL B CA 1
ATOM 1509 C C . VAL B 1 69 ? -8.922 10.805 10.438 1 94.69 69 VAL B C 1
ATOM 1511 O O . VAL B 1 69 ? -9.781 9.992 10.789 1 94.69 69 VAL B O 1
ATOM 1514 N N . ASN B 1 70 ? -7.984 11.164 11.242 1 92.38 70 ASN B N 1
ATOM 1515 C CA . ASN B 1 70 ? -7.887 10.703 12.625 1 92.38 70 ASN B CA 1
ATOM 1516 C C . ASN B 1 70 ? -9 11.289 13.492 1 92.38 70 ASN B C 1
ATOM 1518 O O . ASN B 1 70 ? -9.133 10.945 14.664 1 92.38 70 ASN B O 1
ATOM 1522 N N . GLU B 1 71 ? -9.742 12.117 12.984 1 82.94 71 GLU B N 1
ATOM 1523 C CA . GLU B 1 71 ? -10.773 12.805 13.758 1 82.94 71 GLU B CA 1
ATOM 1524 C C . GLU B 1 71 ? -11.797 11.812 14.312 1 82.94 71 GLU B C 1
ATOM 1526 O O . GLU B 1 71 ? -12.32 11.992 15.414 1 82.94 71 GLU B O 1
ATOM 1531 N N . SER B 1 72 ? -12.086 10.766 13.648 1 82.44 72 SER B N 1
ATOM 1532 C CA . SER B 1 72 ? -13.094 9.805 14.07 1 82.44 72 SER B CA 1
ATOM 1533 C C . SER B 1 72 ? -12.477 8.664 14.867 1 82.44 72 SER B C 1
ATOM 1535 O O . SER B 1 72 ? -12.961 8.312 15.945 1 82.44 72 SER B O 1
ATOM 1537 N N . HIS B 1 73 ? -11.461 8.078 14.391 1 88.44 73 HIS B N 1
ATOM 1538 C CA . HIS B 1 73 ? -10.688 7.027 15.039 1 88.44 73 HIS B CA 1
ATOM 1539 C C . HIS B 1 73 ? -9.227 7.062 14.594 1 88.44 73 HIS B C 1
ATOM 1541 O O . HIS B 1 73 ? -8.898 7.645 13.562 1 88.44 73 HIS B O 1
ATOM 1547 N N . PRO B 1 74 ? -8.359 6.453 15.398 1 93.5 74 PRO B N 1
ATOM 1548 C CA . PRO B 1 74 ? -6.953 6.414 15.008 1 93.5 74 PRO B CA 1
ATOM 1549 C C . PRO B 1 74 ? -6.723 5.645 13.711 1 93.5 74 PRO B C 1
ATOM 1551 O O . PRO B 1 74 ? -7.328 4.59 13.5 1 93.5 74 PRO B O 1
ATOM 1554 N N . THR B 1 75 ? -6.023 6.227 12.836 1 96.19 75 THR B N 1
ATOM 1555 C CA . THR B 1 75 ? -5.652 5.625 11.562 1 96.19 75 THR B CA 1
ATOM 1556 C C . THR B 1 75 ? -4.152 5.352 11.508 1 96.19 75 THR B C 1
ATOM 1558 O O . THR B 1 75 ? -3.346 6.223 11.844 1 96.19 75 THR B O 1
ATOM 1561 N N . ALA B 1 76 ? -3.785 4.145 11.203 1 97.31 76 ALA B N 1
ATOM 1562 C CA . ALA B 1 76 ? -2.373 3.795 11.062 1 97.31 76 ALA B CA 1
ATOM 1563 C C . ALA B 1 76 ? -1.824 4.27 9.719 1 97.31 76 ALA B C 1
ATOM 1565 O O . ALA B 1 76 ? -2.549 4.309 8.719 1 97.31 76 ALA B O 1
ATOM 1566 N N . THR B 1 77 ? -0.559 4.625 9.719 1 97.88 77 THR B N 1
ATOM 1567 C CA . THR B 1 77 ? 0.096 5.023 8.477 1 97.88 77 THR B CA 1
ATOM 1568 C C . THR B 1 77 ? 1.336 4.172 8.219 1 97.88 77 THR B C 1
ATOM 1570 O O . THR B 1 77 ? 2.18 4.012 9.102 1 97.88 77 THR B O 1
ATOM 1573 N N . LEU B 1 78 ? 1.389 3.598 7.09 1 97.69 78 LEU B N 1
ATOM 1574 C CA . LEU B 1 78 ? 2.561 2.885 6.594 1 97.69 78 LEU B CA 1
ATOM 1575 C C . LEU B 1 78 ? 3.211 3.645 5.445 1 97.69 78 LEU B C 1
ATOM 1577 O O . LEU B 1 78 ? 2.58 3.875 4.41 1 97.69 78 LEU B O 1
ATOM 1581 N N . ALA B 1 79 ? 4.43 4.027 5.66 1 98 79 ALA B N 1
ATOM 1582 C CA . ALA B 1 79 ? 5.188 4.715 4.617 1 98 79 ALA B CA 1
ATOM 1583 C C . ALA B 1 79 ? 6.395 3.889 4.176 1 98 79 ALA B C 1
ATOM 1585 O O . ALA B 1 79 ? 7.133 3.363 5.012 1 98 79 ALA B O 1
ATOM 1586 N N . ILE B 1 80 ? 6.59 3.773 2.879 1 97.25 80 ILE B N 1
ATOM 1587 C CA . ILE B 1 80 ? 7.672 2.973 2.318 1 97.25 80 ILE B CA 1
ATOM 1588 C C . ILE B 1 80 ? 8.477 3.811 1.326 1 97.25 80 ILE B C 1
ATOM 1590 O O . ILE B 1 80 ? 7.906 4.418 0.415 1 97.25 80 ILE B O 1
ATOM 1594 N N . ASP B 1 81 ? 9.758 3.895 1.551 1 96.19 81 ASP B N 1
ATOM 1595 C CA . ASP B 1 81 ? 10.656 4.602 0.648 1 96.19 81 ASP B CA 1
ATOM 1596 C C . ASP B 1 81 ? 11.961 3.83 0.458 1 96.19 81 ASP B C 1
ATOM 1598 O O . ASP B 1 81 ? 12.453 3.189 1.391 1 96.19 81 ASP B O 1
ATOM 1602 N N . ILE B 1 82 ? 12.469 3.9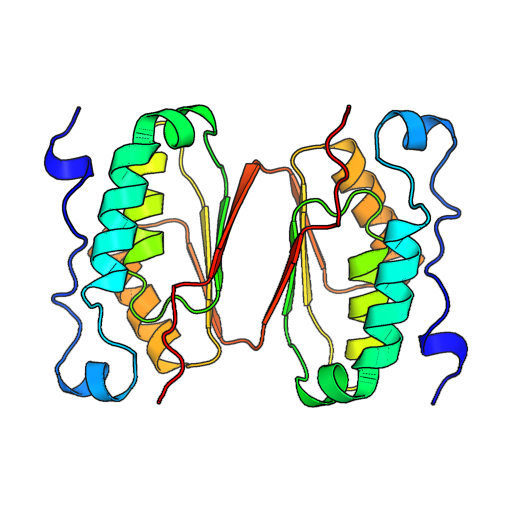06 -0.733 1 95.19 82 ILE B N 1
ATOM 1603 C CA . ILE B 1 82 ? 13.766 3.277 -0.99 1 95.19 82 ILE B CA 1
ATOM 1604 C C . ILE B 1 82 ? 14.883 4.141 -0.411 1 95.19 82 ILE B C 1
ATOM 1606 O O . ILE B 1 82 ? 15.945 3.633 -0.053 1 95.19 82 ILE B O 1
ATOM 1610 N N . ASN B 1 83 ? 14.68 5.418 -0.305 1 96.12 83 ASN B N 1
ATOM 1611 C CA . ASN B 1 83 ? 15.656 6.391 0.172 1 96.12 83 ASN B CA 1
ATOM 1612 C C . ASN B 1 83 ? 15.695 6.441 1.696 1 96.12 83 ASN B C 1
ATOM 1614 O O . ASN B 1 83 ? 14.734 6.867 2.334 1 96.12 83 ASN B O 1
ATOM 1618 N N . MET B 1 84 ? 16.797 6.117 2.248 1 97.56 84 MET B N 1
ATOM 1619 C CA . MET B 1 84 ? 16.953 6.047 3.699 1 97.56 84 MET B CA 1
ATOM 1620 C C . MET B 1 84 ? 16.766 7.422 4.332 1 97.56 84 MET B C 1
ATOM 1622 O O . MET B 1 84 ? 16.234 7.535 5.438 1 97.56 84 MET B O 1
ATOM 1626 N N . ASP B 1 85 ? 17.266 8.422 3.697 1 98 85 ASP B N 1
ATOM 1627 C CA . ASP B 1 85 ? 17.094 9.773 4.223 1 98 85 ASP B CA 1
ATOM 1628 C C . ASP B 1 85 ? 15.625 10.164 4.262 1 98 85 ASP B C 1
ATOM 1630 O O . ASP B 1 85 ? 15.164 10.773 5.227 1 98 85 ASP B O 1
ATOM 1634 N N . ALA B 1 86 ? 14.922 9.781 3.205 1 96.94 86 ALA B N 1
ATOM 1635 C CA . ALA B 1 86 ? 13.484 10.031 3.191 1 96.94 86 ALA B CA 1
ATOM 1636 C C . ALA B 1 86 ? 12.797 9.328 4.355 1 96.94 86 ALA B C 1
ATOM 1638 O O . ALA B 1 86 ? 11.906 9.898 4.996 1 96.94 86 ALA B O 1
ATOM 1639 N N . CYS B 1 87 ? 13.203 8.141 4.664 1 98.25 87 CYS B N 1
ATOM 1640 C CA . CYS B 1 87 ? 12.641 7.383 5.777 1 98.25 87 CYS B CA 1
ATOM 1641 C C . CYS B 1 87 ? 12.867 8.109 7.098 1 98.25 87 CYS B C 1
ATOM 1643 O O . CYS B 1 87 ? 11.938 8.266 7.895 1 98.25 87 CYS B O 1
ATOM 1645 N N . ARG B 1 88 ? 14.078 8.469 7.293 1 98.5 88 ARG B N 1
ATOM 1646 C CA . ARG B 1 88 ? 14.422 9.188 8.516 1 98.5 88 ARG B CA 1
ATOM 1647 C C . ARG B 1 88 ? 13.602 10.469 8.648 1 98.5 88 ARG B C 1
ATOM 1649 O O . ARG B 1 88 ? 13.016 10.727 9.695 1 98.5 88 ARG B O 1
ATOM 1656 N N . ILE B 1 89 ? 13.562 11.242 7.621 1 98.31 89 ILE B N 1
ATOM 1657 C CA . ILE B 1 89 ? 12.883 12.539 7.625 1 98.31 89 ILE B CA 1
ATOM 1658 C C . ILE B 1 89 ? 11.383 12.336 7.82 1 98.31 89 ILE B C 1
ATOM 1660 O O . ILE B 1 89 ? 10.742 13.07 8.57 1 98.31 89 ILE B O 1
ATOM 1664 N N . THR B 1 90 ? 10.797 11.383 7.145 1 98.06 90 THR B N 1
ATOM 1665 C CA . THR B 1 90 ? 9.383 11.07 7.297 1 98.06 90 THR B CA 1
ATOM 1666 C C . THR B 1 90 ? 9.055 10.719 8.75 1 98.06 90 THR B C 1
ATOM 1668 O O . THR B 1 90 ? 8.062 11.203 9.305 1 98.06 90 THR B O 1
ATOM 1671 N N . ARG B 1 91 ? 9.883 9.875 9.359 1 98.56 91 ARG B N 1
ATOM 1672 C CA . ARG B 1 91 ? 9.695 9.539 10.766 1 98.56 91 ARG B CA 1
ATOM 1673 C C . ARG B 1 91 ? 9.672 10.797 11.633 1 98.56 91 ARG B C 1
ATOM 1675 O O . ARG B 1 91 ? 8.789 10.961 12.477 1 98.56 91 ARG B O 1
ATOM 1682 N N . ASP B 1 92 ? 10.617 11.609 11.438 1 98.56 92 ASP B N 1
ATOM 1683 C CA . ASP B 1 92 ? 10.711 12.852 12.211 1 98.56 92 ASP B CA 1
ATOM 1684 C C . ASP B 1 92 ? 9.5 13.75 11.953 1 98.56 92 ASP B C 1
ATOM 1686 O O . ASP B 1 92 ? 8.992 14.391 12.875 1 98.56 92 ASP B O 1
ATOM 1690 N N . THR B 1 93 ? 9.086 13.836 10.648 1 98.44 93 THR B N 1
ATOM 1691 C CA . THR B 1 93 ? 7.91 14.633 10.305 1 98.44 93 THR B CA 1
ATOM 1692 C C . THR B 1 93 ? 6.676 14.117 11.039 1 98.44 93 THR B C 1
ATOM 1694 O O . THR B 1 93 ? 5.898 14.898 11.586 1 98.44 93 THR B O 1
ATOM 1697 N N . TYR B 1 94 ? 6.512 12.781 11.039 1 98.44 94 TYR B N 1
ATOM 1698 C CA . TYR B 1 94 ? 5.395 12.188 11.766 1 98.44 94 TYR B CA 1
ATOM 1699 C C . TYR B 1 94 ? 5.449 12.562 13.242 1 98.44 94 TYR B C 1
ATOM 1701 O O . TYR B 1 94 ? 4.449 13 13.82 1 98.44 94 TYR B O 1
ATOM 1709 N N . HIS B 1 95 ? 6.586 12.43 13.836 1 98.12 95 HIS B N 1
ATOM 1710 C CA . HIS B 1 95 ? 6.766 12.742 15.25 1 98.12 95 HIS B CA 1
ATOM 1711 C C . HIS B 1 95 ? 6.473 14.211 15.539 1 98.12 95 HIS B C 1
ATOM 1713 O O . HIS B 1 95 ? 5.723 14.531 16.469 1 98.12 95 HIS B O 1
ATOM 1719 N N . GLN B 1 96 ? 7.051 15.086 14.766 1 97.69 96 GLN B N 1
ATOM 1720 C CA . GLN B 1 96 ? 6.906 16.531 14.961 1 97.69 96 GLN B CA 1
ATOM 1721 C C . GLN B 1 96 ? 5.445 16.953 14.867 1 97.69 96 GLN B C 1
ATOM 1723 O O . GLN B 1 96 ? 5.035 17.922 15.508 1 97.69 96 GLN B O 1
ATOM 1728 N N . ASN B 1 97 ? 4.703 16.203 14.156 1 97.44 97 ASN B N 1
ATOM 1729 C CA . ASN B 1 97 ? 3.307 16.578 13.938 1 97.44 97 ASN B CA 1
ATOM 1730 C C . ASN B 1 97 ? 2.359 15.68 14.727 1 97.44 97 ASN B C 1
ATOM 1732 O O . ASN B 1 97 ? 1.175 15.578 14.398 1 97.44 97 ASN B O 1
ATOM 1736 N N . LYS B 1 98 ? 2.879 14.852 15.586 1 95.12 98 LYS B N 1
ATOM 1737 C CA . LYS B 1 98 ? 2.146 14.102 16.594 1 95.12 98 LYS B CA 1
ATOM 1738 C C . LYS B 1 98 ? 1.373 12.938 15.977 1 95.12 98 LYS B C 1
ATOM 1740 O O . LYS B 1 98 ? 0.271 12.609 16.422 1 95.12 98 LYS B O 1
ATOM 1745 N N . ASN B 1 99 ? 1.851 12.531 14.82 1 94.5 99 ASN B N 1
ATOM 1746 C CA . ASN B 1 99 ? 1.397 11.227 14.336 1 94.5 99 ASN B CA 1
ATOM 1747 C C . ASN B 1 99 ? 2.012 10.086 15.133 1 94.5 99 ASN B C 1
ATOM 1749 O O . ASN B 1 99 ? 3.227 9.883 15.102 1 94.5 99 ASN B O 1
ATOM 1753 N N . ARG B 1 100 ? 1.193 9.297 15.734 1 92.44 100 ARG B N 1
ATOM 1754 C CA . ARG B 1 100 ? 1.718 8.352 16.719 1 92.44 100 ARG B CA 1
ATOM 1755 C C . ARG B 1 100 ? 1.634 6.922 16.203 1 92.44 100 ARG B C 1
ATOM 1757 O O . ARG B 1 100 ? 2.303 6.027 16.734 1 92.44 100 ARG B O 1
ATOM 1764 N N . LEU B 1 101 ? 0.812 6.625 15.32 1 96.75 101 LEU B N 1
ATOM 1765 C CA . LEU B 1 101 ? 0.605 5.266 14.836 1 96.75 101 LEU B CA 1
ATOM 1766 C C . LEU B 1 101 ? 1.125 5.102 13.414 1 96.75 101 LEU B C 1
ATOM 1768 O O . LEU B 1 101 ? 0.356 5.195 12.453 1 96.75 101 LEU B O 1
ATOM 1772 N N . PHE B 1 102 ? 2.422 4.91 13.336 1 97.62 102 PHE B N 1
ATOM 1773 C CA . PHE B 1 102 ? 2.992 4.809 12 1 97.62 102 PHE B CA 1
ATOM 1774 C C . PHE B 1 102 ? 4.125 3.789 11.977 1 97.62 102 PHE B C 1
ATOM 1776 O O . PHE B 1 102 ? 4.668 3.428 13.016 1 97.62 102 PHE B O 1
ATOM 1783 N N . THR B 1 103 ? 4.383 3.285 10.82 1 97 103 THR B N 1
ATOM 1784 C CA . THR B 1 103 ? 5.586 2.533 10.477 1 97 103 THR B CA 1
ATOM 1785 C C . THR B 1 103 ? 6.223 3.072 9.203 1 97 103 THR B C 1
ATOM 1787 O O . THR B 1 103 ? 5.52 3.385 8.234 1 97 103 THR B O 1
ATOM 1790 N N . VAL B 1 104 ? 7.5 3.285 9.258 1 98.12 104 VAL B N 1
ATOM 1791 C CA . VAL B 1 104 ? 8.273 3.688 8.086 1 98.12 104 VAL B CA 1
ATOM 1792 C C . VAL B 1 104 ? 9.281 2.6 7.734 1 98.12 104 VAL B C 1
ATOM 1794 O O . VAL B 1 104 ? 10.062 2.17 8.586 1 98.12 104 VAL B O 1
ATOM 1797 N N . ILE B 1 105 ? 9.242 2.215 6.496 1 96.75 105 ILE B N 1
ATOM 1798 C CA . ILE B 1 105 ? 10.094 1.104 6.086 1 96.75 105 ILE B CA 1
ATOM 1799 C C . ILE B 1 105 ? 10.961 1.527 4.902 1 96.75 105 ILE B C 1
ATOM 1801 O O . ILE B 1 105 ? 10.461 2.109 3.936 1 96.75 105 ILE B O 1
ATOM 1805 N N . GLN B 1 106 ? 12.25 1.297 5.066 1 96.69 106 GLN B N 1
ATOM 1806 C CA . GLN B 1 106 ? 13.133 1.393 3.904 1 96.69 106 GLN B CA 1
ATOM 1807 C C . GLN B 1 106 ? 13.07 0.119 3.064 1 96.69 106 GLN B C 1
ATOM 1809 O O . GLN B 1 106 ? 13.508 -0.944 3.51 1 96.69 106 GLN B O 1
ATOM 1814 N N . SER B 1 107 ? 12.523 0.22 1.903 1 95.56 107 SER B N 1
ATOM 1815 C CA . SER B 1 107 ? 12.367 -0.963 1.063 1 95.56 107 SER B CA 1
ATOM 1816 C C . SER B 1 107 ? 12.078 -0.579 -0.385 1 95.56 107 SER B C 1
ATOM 1818 O O . SER B 1 107 ? 11.773 0.579 -0.676 1 95.56 107 SER B O 1
ATOM 1820 N N . VAL B 1 108 ? 12.305 -1.498 -1.258 1 93.56 108 VAL B N 1
ATOM 1821 C CA . VAL B 1 108 ? 11.828 -1.403 -2.635 1 93.56 108 VAL B CA 1
ATOM 1822 C C . VAL B 1 108 ? 10.414 -1.981 -2.736 1 93.56 108 VAL B C 1
ATOM 1824 O O . VAL B 1 108 ? 10.234 -3.199 -2.686 1 93.56 108 VAL B O 1
ATOM 1827 N N . PRO B 1 109 ? 9.422 -1.14 -2.957 1 93.56 109 PRO B N 1
ATOM 1828 C CA . PRO B 1 109 ? 8.039 -1.621 -2.873 1 93.56 109 PRO B CA 1
ATOM 1829 C C . PRO B 1 109 ? 7.422 -1.881 -4.242 1 93.56 109 PRO B C 1
ATOM 1831 O O . PRO B 1 109 ? 7.793 -1.232 -5.227 1 93.56 109 PRO B O 1
ATOM 1834 N N . ILE B 1 110 ? 6.551 -2.82 -4.273 1 92.56 110 ILE B N 1
ATOM 1835 C CA . ILE B 1 110 ? 5.52 -2.932 -5.301 1 92.56 110 ILE B CA 1
ATOM 1836 C C . ILE B 1 110 ? 4.141 -2.773 -4.664 1 92.56 110 ILE B C 1
ATOM 1838 O O . ILE B 1 110 ? 3.822 -3.445 -3.682 1 92.56 110 ILE B O 1
ATOM 1842 N N . CYS B 1 111 ? 3.402 -1.862 -5.133 1 91.94 111 CYS B N 1
ATOM 1843 C CA . CYS B 1 111 ? 2.049 -1.62 -4.648 1 91.94 111 CYS B CA 1
ATOM 1844 C C . CYS B 1 111 ? 1.046 -1.631 -5.797 1 91.94 111 CYS B C 1
ATOM 1846 O O . CYS B 1 111 ? 1.284 -1.02 -6.84 1 91.94 111 CYS B O 1
ATOM 1848 N N . PHE B 1 112 ? -0.031 -2.387 -5.562 1 89.12 112 PHE B N 1
ATOM 1849 C CA . PHE B 1 112 ? -1.025 -2.445 -6.629 1 89.12 112 PHE B CA 1
ATOM 1850 C C . PHE B 1 112 ? -2.4 -2.783 -6.066 1 89.12 112 PHE B C 1
ATOM 1852 O O . PHE B 1 112 ? -2.525 -3.166 -4.902 1 89.12 112 PHE B O 1
ATOM 1859 N N . ASN B 1 113 ? -3.445 -2.404 -6.871 1 85.75 113 ASN B N 1
ATOM 1860 C CA . ASN B 1 113 ? -4.82 -2.818 -6.609 1 85.75 113 ASN B CA 1
ATOM 1861 C C . ASN B 1 113 ? -5.277 -3.895 -7.586 1 85.75 113 ASN B C 1
ATOM 1863 O O . ASN B 1 113 ? -5.016 -3.801 -8.789 1 85.75 113 ASN B O 1
ATOM 1867 N N . ALA B 1 114 ? -5.816 -4.977 -6.973 1 74.56 114 ALA B N 1
ATOM 1868 C CA . ALA B 1 114 ? -6.344 -6.004 -7.871 1 74.56 114 ALA B CA 1
ATOM 1869 C C . ALA B 1 114 ? -7.383 -5.414 -8.82 1 74.56 114 ALA B C 1
ATOM 1871 O O . ALA B 1 114 ? -8.117 -4.496 -8.453 1 74.56 114 ALA B O 1
ATOM 1872 N N . PRO B 1 115 ? -7.324 -5.801 -10.102 1 62.66 115 PRO B N 1
ATOM 1873 C CA . PRO B 1 115 ? -8.25 -5.266 -11.102 1 62.66 115 PRO B CA 1
ATOM 1874 C C . PRO B 1 115 ? -9.711 -5.523 -10.75 1 62.66 115 PRO B C 1
ATOM 1876 O O . PRO B 1 115 ? -10.094 -6.664 -10.469 1 62.66 115 PRO B O 1
ATOM 1879 N N . PHE B 1 116 ? -10.258 -4.777 -9.812 1 57.44 116 PHE B N 1
ATOM 1880 C CA . PHE B 1 116 ? -11.664 -5.047 -9.523 1 57.44 116 PHE B CA 1
ATOM 1881 C C . PHE B 1 116 ? -12.562 -4.383 -10.562 1 57.44 116 PHE B C 1
ATOM 1883 O O . PHE B 1 116 ? -12.242 -3.303 -11.07 1 57.44 116 PHE B O 1
ATOM 1890 N N . ARG B 1 117 ? -13.258 -5.258 -11.328 1 48.22 117 ARG B N 1
ATOM 1891 C CA . ARG B 1 117 ? -14.32 -4.723 -12.172 1 48.22 117 ARG B CA 1
ATOM 1892 C C . ARG B 1 117 ? -15.422 -4.086 -11.328 1 48.22 117 ARG B C 1
ATOM 1894 O O . ARG B 1 117 ? -15.688 -4.531 -10.211 1 48.22 117 ARG B O 1
ATOM 1901 N N . ASP B 1 118 ? -15.75 -2.746 -11.586 1 41.19 118 ASP B N 1
ATOM 1902 C CA . ASP B 1 118 ? -16.969 -2.113 -11.086 1 41.19 118 ASP B CA 1
ATOM 1903 C C . ASP B 1 118 ? -18.094 -3.133 -10.938 1 41.19 118 ASP B C 1
ATOM 1905 O O . ASP B 1 118 ? -18.312 -3.953 -11.828 1 41.19 118 ASP B O 1
ATOM 1909 N N . PHE B 1 119 ? -18.406 -3.654 -9.773 1 29.5 119 PHE B N 1
ATOM 1910 C CA . PHE B 1 119 ? -19.719 -4.312 -9.711 1 29.5 119 PHE B CA 1
ATOM 1911 C C . PHE B 1 119 ? -20.766 -3.51 -10.477 1 29.5 119 PHE B C 1
ATOM 1913 O O . PHE B 1 119 ? -20.938 -2.314 -10.234 1 29.5 119 PHE B O 1
ATOM 1920 N N . LYS B 1 120 ? -21.031 -3.908 -11.68 1 26.5 120 LYS B N 1
ATOM 1921 C CA . LYS B 1 120 ? -22.281 -3.426 -12.25 1 26.5 120 LYS B CA 1
ATOM 1922 C C . LYS B 1 120 ? -23.453 -3.67 -11.297 1 26.5 120 LYS B C 1
ATOM 1924 O O . LYS B 1 120 ? -23.562 -4.75 -10.719 1 26.5 120 LYS B O 1
#

pLDDT: mean 91.81, std 12.7, range [26.5, 98.62]

Organism: Blastocystis hominis (NCBI:txid12968)

Secondary structure (DSSP, 8-state):
--GGGGSPPP-TT--TTGGGTSPPP-HHHHHHHHHHHHTHHHHHHH--SEEEEE--TTSHHHHHHHHHHTTTS--EEEEEES-HHHHHHHHHHHHHTT--SEEEEES-EEEEE-------/--GGGGSPPP-TT--TTGGGTSPPP-HHHHHHHHHHHHTHHHHHHH--SEEEEE--TTSHHHHHHHHHHTTTS--EEEEEES-HHHHHHHHHHHHHTT--SEEEEES-EEEEE-------

InterPro domains:
  IPR029063 S-adenosyl-L-methionine-dependent methyltransferase superfamily [G3DSA:3.40.50.150] (20-117)
  IPR029063 S-adenosyl-L-methionine-dependent methyltransferase superfamily [SSF53335] (41-104)
  IPR052190 Release factor glutamine methyltransferase Mtq2-like [PTHR45875] (6-104)